Protein AF-A0A367IK55-F1 (afdb_monomer_lite)

Sequence (195 aa):
MCADGTVSYWDKDSKQRLHTLPKAGTTIPCTAFNRTGNIFAYAVSYDWTKSRAALYVEDDDAHTITSSVQVDLAEQLNEPTELYDTGPISHIVLPKKKQTSKKKLWACFIIVLFVILVVIAYFSWPRIPRLIIQNETAERIGDPVNWGPQHQPWLKAAWQFNVTLDNHMNYVPTRIQEIQVILKDRDTLQPFAWS

Radius of gyration: 45.65 Å; chains: 1; bounding box: 92×63×122 Å

Structure (mmCIF, N/CA/C/O backbone):
data_AF-A0A367IK55-F1
#
_entry.id   AF-A0A367IK55-F1
#
loop_
_atom_site.group_PDB
_atom_site.id
_atom_site.type_symbol
_atom_site.label_atom_id
_atom_site.label_alt_id
_atom_site.label_comp_id
_atom_site.label_asym_id
_atom_site.label_entity_id
_atom_site.label_seq_id
_atom_site.pdbx_PDB_ins_code
_atom_site.Cartn_x
_atom_site.Cartn_y
_atom_site.Cartn_z
_atom_site.occupancy
_atom_site.B_iso_or_equiv
_atom_site.auth_seq_id
_atom_site.auth_comp_id
_atom_site.auth_asym_id
_atom_site.auth_atom_id
_atom_site.pdbx_PDB_model_num
ATOM 1 N N . MET A 1 1 ? -37.114 -7.402 42.251 1.00 56.06 1 MET A N 1
ATOM 2 C CA . MET A 1 1 ? -36.342 -6.155 42.073 1.00 56.06 1 MET A CA 1
ATOM 3 C C . MET A 1 1 ? -36.422 -5.399 43.386 1.00 56.06 1 MET A C 1
ATOM 5 O O . MET A 1 1 ? -37.527 -5.071 43.798 1.00 56.06 1 MET A O 1
ATOM 9 N N . CYS A 1 2 ? -35.302 -5.221 44.083 1.00 64.88 2 CYS A N 1
ATOM 10 C CA . CYS A 1 2 ? -35.263 -4.527 45.374 1.00 64.88 2 CYS A CA 1
ATOM 11 C C . CYS A 1 2 ? -34.881 -3.066 45.111 1.00 64.88 2 CYS A C 1
ATOM 13 O O . CYS A 1 2 ? -33.733 -2.765 44.771 1.00 64.88 2 CYS A O 1
ATOM 15 N N . ALA A 1 3 ? -35.872 -2.172 45.167 1.00 65.06 3 ALA A N 1
ATOM 16 C CA . ALA A 1 3 ? -35.704 -0.745 44.866 1.00 65.06 3 ALA A CA 1
ATOM 17 C C . ALA A 1 3 ? -34.909 0.007 45.948 1.00 65.06 3 ALA A C 1
ATOM 19 O O . ALA A 1 3 ? -34.285 1.029 45.681 1.00 65.06 3 ALA A O 1
ATOM 20 N N . ASP A 1 4 ? -34.891 -0.530 47.164 1.00 74.38 4 ASP A N 1
ATOM 21 C CA . ASP A 1 4 ? -34.175 -0.014 48.327 1.00 74.38 4 ASP A CA 1
ATOM 22 C C . ASP A 1 4 ? -32.668 -0.330 48.310 1.00 74.38 4 ASP A C 1
ATOM 24 O O . ASP A 1 4 ? -31.921 0.192 49.141 1.00 74.38 4 ASP A O 1
ATOM 28 N N . GLY A 1 5 ? -32.201 -1.135 47.348 1.00 79.50 5 GLY A N 1
ATOM 29 C CA . GLY A 1 5 ? -30.782 -1.448 47.160 1.00 79.50 5 GLY A CA 1
ATOM 30 C C . GLY A 1 5 ? -30.207 -2.390 48.218 1.00 79.50 5 GLY A C 1
ATOM 31 O O . GLY A 1 5 ? -28.991 -2.398 48.435 1.00 79.50 5 GLY A O 1
ATOM 32 N N . THR A 1 6 ? -31.074 -3.162 48.875 1.00 82.69 6 THR A N 1
ATOM 33 C CA . THR A 1 6 ? -30.716 -4.114 49.929 1.00 82.69 6 THR A CA 1
ATOM 34 C C . THR A 1 6 ? -31.182 -5.514 49.536 1.00 82.69 6 THR A C 1
ATOM 36 O O . THR A 1 6 ? -32.246 -5.683 48.945 1.00 82.69 6 THR A O 1
ATOM 39 N N . VAL A 1 7 ? -30.391 -6.537 49.864 1.00 84.38 7 VAL A N 1
ATOM 40 C CA . VAL A 1 7 ? -30.783 -7.944 49.699 1.00 84.38 7 VAL A CA 1
ATOM 41 C C . VAL A 1 7 ? -30.785 -8.608 51.068 1.00 84.38 7 VAL A C 1
ATOM 43 O O . VAL A 1 7 ? -29.761 -8.625 51.752 1.00 84.38 7 VAL A O 1
ATOM 46 N N . SER A 1 8 ? -31.927 -9.180 51.446 1.00 87.19 8 SER A N 1
ATOM 47 C CA . SER A 1 8 ? -32.082 -9.958 52.675 1.00 87.19 8 SER A CA 1
ATOM 48 C C . SER A 1 8 ? -32.386 -11.418 52.354 1.00 87.19 8 SER A C 1
ATOM 50 O O . SER A 1 8 ? -33.238 -11.720 51.520 1.00 87.19 8 SER A O 1
ATOM 52 N N . TYR A 1 9 ? -31.697 -12.312 53.052 1.00 86.69 9 TYR A N 1
ATOM 53 C CA . TYR A 1 9 ? -31.956 -13.742 53.072 1.00 86.69 9 TYR A CA 1
ATOM 54 C C . TYR A 1 9 ? -33.047 -14.050 54.094 1.00 86.69 9 TYR A C 1
ATOM 56 O O . TYR A 1 9 ? -33.002 -13.575 55.233 1.00 86.69 9 TYR A O 1
ATOM 64 N N . TRP A 1 10 ? -33.998 -14.876 53.680 1.00 86.69 10 TRP A N 1
ATOM 65 C CA . TRP A 1 10 ? -35.131 -15.302 54.488 1.00 86.69 10 TRP A CA 1
ATOM 66 C C . TRP A 1 10 ? -35.132 -16.816 54.597 1.00 86.69 10 TRP A C 1
ATOM 68 O O . TRP A 1 10 ? -34.969 -17.506 53.591 1.00 86.69 10 TRP A O 1
ATOM 78 N N . ASP A 1 11 ? -35.341 -17.313 55.809 1.00 84.81 11 ASP A N 1
ATOM 79 C CA . ASP A 1 11 ? -35.711 -18.701 56.028 1.00 84.81 11 ASP A CA 1
ATOM 80 C C . ASP A 1 11 ? -37.239 -18.806 56.017 1.00 84.81 11 ASP A C 1
ATOM 82 O O . ASP A 1 11 ? -37.943 -18.115 56.760 1.00 84.81 11 ASP A O 1
ATOM 86 N N . LYS A 1 12 ? -37.757 -19.649 55.124 1.00 86.75 12 LYS A N 1
ATOM 87 C CA . LYS A 1 12 ? -39.194 -19.837 54.929 1.00 86.75 12 LYS A CA 1
ATOM 88 C C . LYS A 1 12 ? -39.827 -20.585 56.102 1.00 86.75 12 LYS A C 1
ATOM 90 O O . LYS A 1 12 ? -40.957 -20.261 56.468 1.00 86.75 12 LYS A O 1
ATOM 95 N N . ASP A 1 13 ? -39.120 -21.556 56.676 1.00 85.56 13 ASP A N 1
ATOM 96 C CA . ASP A 1 13 ? -39.688 -22.479 57.661 1.00 85.56 13 ASP A CA 1
ATOM 97 C C . ASP A 1 13 ? -39.735 -21.836 59.049 1.00 85.56 13 ASP A C 1
ATOM 99 O O . ASP A 1 13 ? -40.739 -21.939 59.754 1.00 85.56 13 ASP A O 1
ATOM 103 N N . SER A 1 14 ? -38.699 -21.071 59.404 1.00 86.62 14 SER A N 1
ATOM 104 C CA . SER A 1 14 ? -38.665 -20.292 60.647 1.00 86.62 14 SER A CA 1
ATOM 105 C C . SER A 1 14 ? -39.298 -18.899 60.525 1.00 86.62 14 SER A C 1
ATOM 107 O O . SER A 1 14 ? -39.518 -18.239 61.540 1.00 86.62 14 SER A O 1
ATOM 109 N N . LYS A 1 15 ? -39.616 -18.440 59.303 1.00 86.50 15 LYS A N 1
ATOM 110 C CA . LYS A 1 15 ? -40.104 -17.078 58.995 1.00 86.50 15 LYS A CA 1
ATOM 111 C C . LYS A 1 15 ? -39.189 -15.972 59.540 1.00 86.50 15 LYS A C 1
ATOM 113 O O . LYS A 1 15 ? -39.648 -14.864 59.822 1.00 86.50 15 LYS A O 1
ATOM 118 N N . GLN A 1 16 ? -37.898 -16.260 59.691 1.00 84.94 16 GLN A N 1
ATOM 119 C CA . GLN A 1 16 ? -36.912 -15.320 60.210 1.00 84.94 16 GLN A CA 1
ATOM 120 C C . GLN A 1 16 ? -35.982 -14.813 59.107 1.00 84.94 16 GLN A C 1
ATOM 122 O O . GLN A 1 16 ? -35.672 -15.495 58.127 1.00 84.94 16 GLN A O 1
ATOM 127 N N . ARG A 1 17 ? -35.524 -13.571 59.279 1.00 82.69 17 ARG A N 1
ATOM 128 C CA . ARG A 1 17 ? -34.504 -12.964 58.425 1.00 82.69 17 ARG A CA 1
ATOM 129 C C . ARG A 1 17 ? -33.132 -13.431 58.900 1.00 82.69 17 ARG A C 1
ATOM 131 O O . ARG A 1 17 ? -32.717 -13.065 59.994 1.00 82.69 17 ARG A O 1
ATOM 138 N N . LEU A 1 18 ? -32.429 -14.194 58.067 1.00 85.56 18 LEU A N 1
ATOM 139 C CA . LEU A 1 18 ? -31.129 -14.772 58.414 1.00 85.56 18 LEU A CA 1
ATOM 140 C C . LEU A 1 18 ? -30.000 -13.745 58.302 1.00 85.56 18 LEU A C 1
ATOM 142 O O . LEU A 1 18 ? -29.226 -13.539 59.231 1.00 85.56 18 LEU A O 1
ATOM 146 N N . HIS A 1 19 ? -29.890 -13.105 57.137 1.00 82.81 19 HIS A N 1
ATOM 147 C CA . HIS A 1 19 ? -28.751 -12.253 56.817 1.00 82.81 19 HIS A CA 1
ATOM 148 C C . HIS A 1 19 ? -29.152 -11.131 55.865 1.00 82.81 19 HIS A C 1
ATOM 150 O O . HIS A 1 19 ? -30.013 -11.315 55.010 1.00 82.81 19 HIS A O 1
ATOM 156 N N . THR A 1 20 ? -28.542 -9.956 55.999 1.00 83.25 20 THR A N 1
ATOM 157 C CA . THR A 1 20 ? -28.780 -8.821 55.099 1.00 83.25 20 THR A CA 1
ATOM 158 C C . THR A 1 20 ? -27.448 -8.306 54.588 1.00 83.25 20 THR A C 1
ATOM 160 O O . THR A 1 20 ? -26.559 -8.003 55.380 1.00 83.25 20 THR A O 1
ATOM 163 N N . LEU A 1 21 ? -27.315 -8.231 53.265 1.00 81.56 21 LEU A N 1
ATOM 164 C CA . LEU A 1 21 ? -26.118 -7.712 52.615 1.00 81.56 21 LEU A CA 1
ATOM 165 C C . LEU A 1 21 ? -26.018 -6.189 52.802 1.00 81.56 21 LEU A C 1
ATOM 167 O O . LEU A 1 21 ? -27.051 -5.519 52.915 1.00 81.56 21 LEU A O 1
ATOM 171 N N . PRO A 1 22 ? -24.796 -5.624 52.813 1.00 80.69 22 PRO A N 1
ATOM 172 C CA . PRO A 1 22 ? -24.609 -4.183 52.908 1.00 80.69 22 PRO A CA 1
ATOM 173 C C . PRO A 1 22 ? -25.327 -3.466 51.761 1.00 80.69 22 PRO A C 1
ATOM 175 O O . PRO A 1 22 ? -25.322 -3.919 50.614 1.00 80.69 22 PRO A O 1
ATOM 178 N N . LYS A 1 23 ? -25.948 -2.329 52.082 1.00 77.38 23 LYS A N 1
ATOM 179 C CA . LYS A 1 23 ? -26.737 -1.543 51.132 1.00 77.38 23 LYS A CA 1
ATOM 180 C C . LYS A 1 23 ? -25.850 -1.055 49.984 1.00 77.38 23 LYS A C 1
ATOM 182 O O . LYS A 1 23 ? -24.891 -0.321 50.207 1.00 77.38 23 LYS A O 1
ATOM 187 N N . ALA A 1 24 ? -26.212 -1.398 48.749 1.00 71.06 24 ALA A N 1
ATOM 188 C CA . ALA A 1 24 ? -25.461 -1.022 47.547 1.00 71.06 24 ALA A CA 1
ATOM 189 C C . ALA A 1 24 ? -25.672 0.452 47.124 1.00 71.06 24 ALA A C 1
ATOM 191 O O . ALA A 1 24 ? -25.091 0.917 46.145 1.00 71.06 24 ALA A O 1
ATOM 192 N N . GLY A 1 25 ? -26.529 1.197 47.834 1.00 71.69 25 GLY A N 1
ATOM 193 C CA . GLY A 1 25 ? -26.802 2.625 47.612 1.00 71.69 25 GLY A CA 1
ATOM 194 C C . GLY A 1 25 ? -27.663 2.948 46.382 1.00 71.69 25 GLY A C 1
ATOM 195 O O . GLY A 1 25 ? -28.117 4.080 46.235 1.00 71.69 25 GLY A O 1
ATOM 196 N N . THR A 1 26 ? -27.927 1.971 45.514 1.00 74.56 26 THR A N 1
ATOM 197 C CA . THR A 1 26 ? -28.723 2.110 44.283 1.00 74.56 26 THR A CA 1
ATOM 198 C C . THR A 1 26 ? -29.545 0.842 44.024 1.00 74.56 26 THR A C 1
ATOM 200 O O . THR A 1 26 ? -29.361 -0.170 44.701 1.00 74.56 26 THR A O 1
ATOM 203 N N . THR A 1 27 ? -30.490 0.907 43.086 1.00 81.69 27 THR A N 1
ATOM 204 C CA . THR A 1 27 ? -31.448 -0.172 42.809 1.00 81.69 27 THR A CA 1
ATOM 205 C C . THR A 1 27 ? -30.761 -1.432 42.282 1.00 81.69 27 THR A C 1
ATOM 207 O O . THR A 1 27 ? -29.873 -1.363 41.429 1.00 81.69 27 THR A O 1
ATOM 210 N N . ILE A 1 28 ? -31.223 -2.596 42.748 1.00 85.00 28 ILE A N 1
ATOM 211 C CA . ILE A 1 28 ? -30.753 -3.911 42.297 1.00 85.00 28 ILE A CA 1
ATOM 212 C C . ILE A 1 28 ? -31.792 -4.483 41.314 1.00 85.00 28 ILE A C 1
ATOM 214 O O . ILE A 1 28 ? -32.856 -4.950 41.747 1.00 85.00 28 ILE A O 1
ATOM 218 N N . PRO A 1 29 ? -31.535 -4.438 39.989 1.00 83.75 29 PRO A N 1
ATOM 219 C CA . PRO A 1 29 ? -32.507 -4.847 38.976 1.00 83.75 29 PRO A CA 1
ATOM 220 C C . PRO A 1 29 ? -32.587 -6.368 38.827 1.00 83.75 29 PRO A C 1
ATOM 222 O O . PRO A 1 29 ? -33.641 -6.897 38.488 1.00 83.75 29 PRO A O 1
ATOM 225 N N . CYS A 1 30 ? -31.494 -7.087 39.081 1.00 83.38 30 CYS A N 1
ATOM 226 C CA . CYS A 1 30 ? -31.453 -8.538 38.965 1.00 83.38 30 CYS A CA 1
ATOM 227 C C . CYS A 1 30 ? -30.460 -9.157 39.949 1.00 83.38 30 CYS A C 1
ATOM 229 O O . CYS A 1 30 ? -29.470 -8.541 40.353 1.00 83.38 30 CYS A O 1
ATOM 231 N N . THR A 1 31 ? -30.765 -10.392 40.329 1.00 87.12 31 THR A N 1
ATOM 232 C CA . THR A 1 31 ? -29.980 -11.233 41.229 1.00 87.12 31 THR A CA 1
ATOM 233 C C . THR A 1 31 ? -29.998 -12.663 40.694 1.00 87.12 31 THR A C 1
ATOM 235 O O . THR A 1 31 ? -30.975 -13.079 40.069 1.00 87.12 31 THR A O 1
ATOM 238 N N . ALA A 1 32 ? -28.918 -13.413 40.897 1.00 89.38 32 ALA A N 1
ATOM 239 C CA . ALA A 1 32 ? -28.801 -14.798 40.456 1.00 89.38 32 ALA A CA 1
ATOM 240 C C . ALA A 1 32 ? -27.863 -15.592 41.373 1.00 89.38 32 ALA A C 1
ATOM 242 O O . ALA A 1 32 ? -26.904 -15.050 41.920 1.00 89.38 32 ALA A O 1
ATOM 243 N N . PHE A 1 33 ? -28.117 -16.892 41.501 1.00 89.19 33 PHE A N 1
ATOM 244 C CA . PHE A 1 33 ? -27.212 -17.833 42.161 1.00 89.19 33 PHE A CA 1
ATOM 245 C C . PHE A 1 33 ? -26.519 -18.721 41.128 1.00 89.19 33 PHE A C 1
ATOM 247 O O . PHE A 1 33 ? -27.081 -19.030 40.077 1.00 89.19 33 PHE A O 1
ATOM 254 N N . ASN A 1 34 ? -25.306 -19.171 41.444 1.00 91.06 34 ASN A N 1
ATOM 255 C CA . ASN A 1 34 ? -24.679 -20.272 40.711 1.00 91.06 34 ASN A CA 1
ATOM 256 C C . ASN A 1 34 ? -25.485 -21.573 40.924 1.00 91.06 34 ASN A C 1
ATOM 258 O O . ASN A 1 34 ? -26.126 -21.749 41.957 1.00 91.06 34 ASN A O 1
ATOM 262 N N . ARG A 1 35 ? -25.402 -22.518 39.979 1.00 85.50 35 ARG A N 1
ATOM 263 C CA . ARG A 1 35 ? -26.026 -23.850 40.021 1.00 85.50 35 ARG A CA 1
ATOM 264 C C . ARG A 1 35 ? -25.753 -24.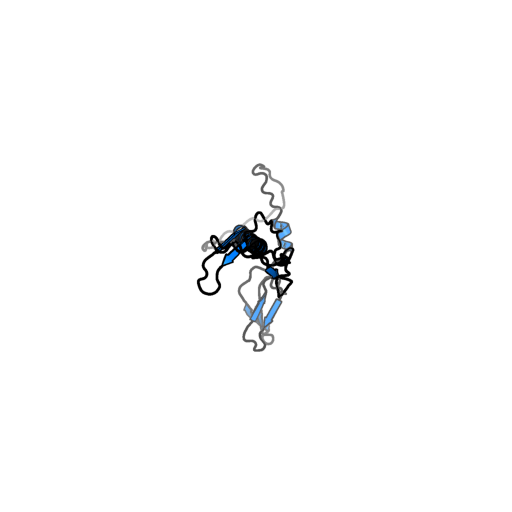615 41.320 1.00 85.50 35 ARG A C 1
ATOM 266 O O . ARG A 1 35 ? -26.608 -25.372 41.759 1.00 85.50 35 ARG A O 1
ATOM 273 N N . THR A 1 36 ? -24.577 -24.439 41.918 1.00 86.25 36 THR A N 1
ATOM 274 C CA . THR A 1 36 ? -24.202 -25.084 43.188 1.00 86.25 36 THR A CA 1
ATOM 275 C C . THR A 1 36 ? -24.666 -24.325 44.434 1.00 86.25 36 THR A C 1
ATOM 277 O O . THR A 1 36 ? -24.494 -24.832 45.532 1.00 86.25 36 THR A O 1
ATOM 280 N N . GLY A 1 37 ? -25.221 -23.114 44.299 1.00 84.88 37 GLY A N 1
ATOM 281 C CA . GLY A 1 37 ? -25.702 -22.294 45.420 1.00 84.88 37 GLY A CA 1
ATOM 282 C C . GLY A 1 37 ? -24.616 -21.565 46.222 1.00 84.88 37 GLY A C 1
ATOM 283 O O . GLY A 1 37 ? -24.938 -20.721 47.049 1.00 84.88 37 GLY A O 1
ATOM 284 N N . ASN A 1 38 ? -23.333 -21.814 45.944 1.00 85.94 38 ASN A N 1
ATOM 285 C CA . ASN A 1 38 ? -22.221 -21.263 46.733 1.00 85.94 38 ASN A CA 1
ATOM 286 C C . ASN A 1 38 ? -21.899 -19.789 46.437 1.00 85.94 38 ASN A C 1
ATOM 288 O O . ASN A 1 38 ? -21.115 -19.174 47.154 1.00 85.94 38 ASN A O 1
ATOM 292 N N . ILE A 1 39 ? -22.439 -19.230 45.351 1.00 88.06 39 ILE A N 1
ATOM 293 C CA . ILE A 1 39 ? -22.138 -17.866 44.902 1.00 88.06 39 ILE A CA 1
ATOM 294 C C . ILE A 1 39 ? -23.447 -17.149 44.605 1.00 88.06 39 ILE A C 1
ATOM 296 O O . ILE A 1 39 ? -24.266 -17.650 43.829 1.00 88.06 39 ILE A O 1
ATOM 300 N N . PHE A 1 40 ? -23.590 -15.957 45.180 1.00 86.25 40 PHE A N 1
ATOM 301 C CA . PHE A 1 40 ? -24.672 -15.022 44.908 1.00 86.25 40 PHE A CA 1
ATOM 302 C C . PHE A 1 40 ? -24.145 -13.822 44.119 1.00 86.25 40 PHE A C 1
ATOM 304 O O . PHE A 1 40 ? -23.228 -13.133 44.566 1.00 86.25 40 PHE A O 1
ATOM 311 N N . ALA A 1 41 ? -24.730 -13.568 42.953 1.00 87.38 41 ALA A N 1
ATOM 312 C CA . ALA A 1 41 ? -24.427 -12.424 42.107 1.00 87.38 41 ALA A CA 1
ATOM 313 C C . ALA A 1 41 ? -25.620 -11.463 42.076 1.00 87.38 41 ALA A C 1
ATOM 315 O O . ALA A 1 41 ? -26.775 -11.878 41.966 1.00 87.38 41 ALA A O 1
ATOM 316 N N . TYR A 1 42 ? -25.342 -10.165 42.130 1.00 86.75 42 TYR A N 1
ATOM 317 C CA . TYR A 1 42 ? -26.342 -9.113 41.991 1.00 86.75 42 TYR A CA 1
ATOM 318 C C . TYR A 1 42 ? -25.813 -8.025 41.059 1.00 86.75 42 TYR A C 1
ATOM 320 O O . TYR A 1 42 ? -24.628 -7.690 41.087 1.00 86.75 42 TYR A O 1
ATOM 328 N N . ALA A 1 43 ? -26.686 -7.482 40.214 1.00 81.81 43 ALA A N 1
ATOM 329 C CA . ALA A 1 43 ? -26.363 -6.307 39.418 1.00 81.81 43 ALA A CA 1
ATOM 330 C C . ALA A 1 43 ? -26.762 -5.044 40.180 1.00 81.81 43 ALA A C 1
ATOM 332 O O . ALA A 1 43 ? -27.684 -5.054 40.992 1.00 81.81 43 ALA A O 1
ATOM 333 N N . VAL A 1 44 ? -26.090 -3.939 39.887 1.00 83.81 44 VAL A N 1
ATOM 334 C CA . VAL A 1 44 ? -26.405 -2.626 40.444 1.00 83.81 44 VAL A CA 1
ATOM 335 C C . VAL A 1 44 ? -26.636 -1.694 39.264 1.00 83.81 44 VAL A C 1
ATOM 337 O O . VAL A 1 44 ? -25.732 -1.510 38.448 1.00 83.81 44 VAL A O 1
ATOM 340 N N . SER A 1 45 ? -27.850 -1.156 39.125 1.00 75.94 45 SER A N 1
ATOM 341 C CA . SER A 1 45 ? -28.195 -0.271 38.007 1.00 75.94 45 SER A CA 1
ATOM 342 C C . SER A 1 45 ? -28.557 1.124 38.475 1.00 75.94 45 SER A C 1
ATOM 344 O O . SER A 1 45 ? -29.237 1.317 39.483 1.00 75.94 45 SER A O 1
ATOM 346 N N . TYR A 1 46 ? -28.142 2.095 37.673 1.00 72.25 46 TYR A N 1
ATOM 347 C CA . TYR A 1 46 ? -28.489 3.491 37.855 1.00 72.25 46 TYR A CA 1
ATOM 348 C C . TYR A 1 46 ? -29.954 3.754 37.477 1.00 72.25 46 TYR A C 1
ATOM 350 O O . TYR A 1 46 ? -30.415 3.322 36.420 1.00 72.25 46 TYR A O 1
ATOM 358 N N . ASP A 1 47 ? -30.666 4.483 38.337 1.00 68.31 47 ASP A N 1
ATOM 359 C CA . ASP A 1 47 ? -32.025 4.959 38.086 1.00 68.31 47 ASP A CA 1
ATOM 360 C C . ASP A 1 47 ? -31.968 6.348 37.432 1.00 68.31 47 ASP A C 1
ATOM 362 O O . ASP A 1 47 ? -31.613 7.347 38.059 1.00 68.31 47 ASP A O 1
ATOM 366 N N . TRP A 1 48 ? -32.296 6.391 36.144 1.00 62.75 48 TRP A N 1
ATOM 367 C CA . TRP A 1 48 ? -32.281 7.581 35.291 1.00 62.75 48 TRP A CA 1
ATOM 368 C C . TRP A 1 48 ? -33.422 8.561 35.602 1.00 62.75 48 TRP A C 1
ATOM 370 O O . TRP A 1 48 ? -33.408 9.691 35.117 1.00 62.75 48 TRP A O 1
ATOM 380 N N . THR A 1 49 ? -34.385 8.191 36.452 1.00 61.22 49 THR A N 1
ATOM 381 C CA . THR A 1 49 ? -35.412 9.136 36.920 1.00 61.22 49 THR A CA 1
ATOM 382 C C . THR A 1 49 ? -34.844 10.164 37.904 1.00 61.22 49 THR A C 1
ATOM 384 O O . THR A 1 49 ? -35.319 11.298 37.962 1.00 61.22 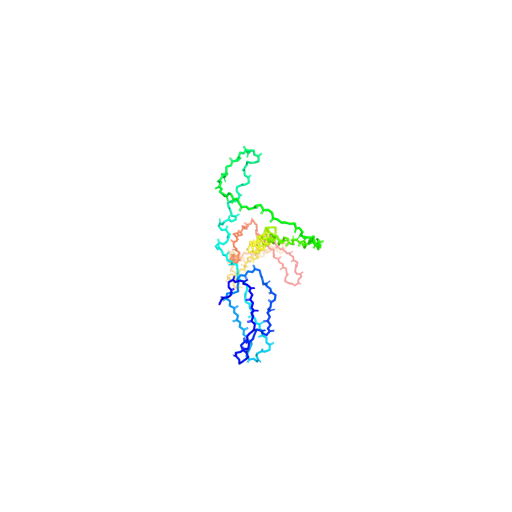49 THR A O 1
ATOM 387 N N . LYS A 1 50 ? -33.753 9.830 38.608 1.00 56.75 50 LYS A N 1
ATOM 388 C CA . LYS A 1 50 ? -33.107 10.718 39.591 1.00 56.75 50 LYS A CA 1
ATOM 389 C C . LYS A 1 50 ? -32.255 11.820 38.953 1.00 56.75 50 LYS A C 1
ATOM 391 O O . LYS A 1 50 ? -32.022 12.845 39.589 1.00 56.75 50 LYS A O 1
ATOM 396 N N . SER A 1 51 ? -31.820 11.663 37.698 1.00 53.16 51 SER A N 1
ATOM 397 C CA . SER A 1 51 ? -31.006 12.678 37.009 1.00 53.16 51 SER A CA 1
ATOM 398 C C . SER A 1 51 ? -31.800 13.900 36.549 1.00 53.16 51 SER A C 1
ATOM 400 O O . SER A 1 51 ? -31.199 14.947 36.347 1.00 53.16 51 SER A O 1
ATOM 402 N N . ARG A 1 52 ? -33.132 13.817 36.410 1.00 52.09 52 ARG A N 1
ATOM 403 C CA . ARG A 1 52 ? -33.940 14.982 36.001 1.00 52.09 52 ARG A CA 1
ATOM 404 C C . ARG A 1 52 ? -34.118 16.005 37.128 1.00 52.09 52 ARG A C 1
ATOM 406 O O . ARG A 1 52 ? -34.181 17.191 36.841 1.00 52.09 52 ARG A O 1
ATOM 413 N N . ALA A 1 53 ? -34.147 15.566 38.387 1.00 53.34 53 ALA A N 1
ATOM 414 C CA . ALA A 1 53 ? -34.257 16.472 39.533 1.00 53.34 53 ALA A CA 1
ATOM 415 C C . ALA A 1 53 ? -32.928 17.177 39.869 1.00 53.34 53 ALA A C 1
ATOM 417 O O . ALA A 1 53 ? -32.938 18.298 40.353 1.00 53.34 53 ALA A O 1
ATOM 418 N N . ALA A 1 54 ? -31.784 16.543 39.588 1.00 53.06 54 ALA A N 1
ATOM 419 C CA . ALA A 1 54 ? -30.462 17.090 39.914 1.00 53.06 54 ALA A CA 1
ATOM 420 C C . ALA A 1 54 ? -29.845 17.974 38.812 1.00 53.06 54 ALA A C 1
ATOM 422 O O . ALA A 1 54 ? -28.798 18.572 39.037 1.00 53.06 54 ALA A O 1
ATOM 423 N N . LEU A 1 55 ? -30.447 18.029 37.617 1.00 47.72 55 LEU A N 1
ATOM 424 C CA . LEU A 1 55 ? -29.950 18.827 36.486 1.00 47.72 55 LEU A CA 1
ATOM 425 C C . LEU A 1 55 ? -30.546 20.244 36.411 1.00 47.72 55 LEU A C 1
ATOM 427 O O . LEU A 1 55 ? -30.147 21.001 35.535 1.00 47.72 55 LEU A O 1
ATOM 431 N N . TYR A 1 56 ? -31.433 20.609 37.340 1.00 42.53 56 TYR A N 1
ATOM 432 C CA . TYR A 1 56 ? -31.875 21.989 37.561 1.00 42.53 56 TYR A CA 1
ATOM 433 C C . TYR A 1 56 ? -31.473 22.430 38.970 1.00 42.53 56 TYR A C 1
ATOM 435 O O . TYR A 1 56 ? -32.306 22.664 39.838 1.00 42.53 56 TYR A O 1
ATOM 443 N N . VAL A 1 57 ? -30.169 22.474 39.215 1.00 51.00 57 VAL A N 1
ATOM 444 C CA . VAL A 1 57 ? -29.621 23.503 40.096 1.00 51.00 57 VAL A CA 1
ATOM 445 C C . VAL A 1 57 ? -28.902 24.425 39.129 1.00 51.00 57 VAL A C 1
ATOM 447 O O . VAL A 1 57 ? -27.809 24.108 38.665 1.00 51.00 57 VAL A O 1
ATOM 450 N N . GLU A 1 58 ? -29.615 25.458 38.686 1.00 44.38 58 GLU A N 1
ATOM 451 C CA . GLU A 1 58 ? -29.006 26.574 37.972 1.00 44.38 58 GLU A CA 1
ATOM 452 C C . GLU A 1 58 ? -27.993 27.211 38.930 1.00 44.38 58 GLU A C 1
ATOM 454 O O . GLU A 1 58 ? -28.346 27.629 40.031 1.00 44.38 58 GLU A O 1
ATOM 459 N N . ASP A 1 59 ? -26.722 27.216 38.528 1.00 48.59 59 ASP A N 1
ATOM 460 C CA . ASP A 1 59 ? -25.631 27.935 39.193 1.00 48.59 59 ASP A CA 1
ATOM 461 C C . ASP A 1 59 ? -25.685 29.436 38.833 1.00 48.59 59 ASP A C 1
ATOM 463 O O . ASP A 1 59 ? -24.654 30.036 38.535 1.00 48.59 59 ASP A O 1
ATOM 467 N N . ASP A 1 60 ? -26.871 30.048 38.835 1.00 46.28 60 ASP A N 1
ATOM 468 C CA . ASP A 1 60 ? -27.033 31.482 38.609 1.00 46.28 60 ASP A CA 1
ATOM 469 C C . ASP A 1 60 ? -27.789 32.107 39.793 1.00 46.28 60 ASP A C 1
ATOM 471 O O . ASP A 1 60 ? -28.804 31.599 40.263 1.00 46.28 60 ASP A O 1
ATOM 475 N N . ASP A 1 61 ? -27.233 33.217 40.281 1.00 41.56 61 ASP A N 1
ATOM 476 C CA . ASP A 1 61 ? -27.760 34.134 41.297 1.00 41.56 61 ASP A CA 1
ATOM 477 C C . ASP A 1 61 ? -27.441 33.827 42.768 1.00 41.56 61 ASP A C 1
ATOM 479 O O . ASP A 1 61 ? -28.296 33.670 43.643 1.00 41.56 61 ASP A O 1
ATOM 483 N N . ALA A 1 62 ? -26.158 33.981 43.096 1.00 45.44 62 ALA A N 1
ATOM 484 C CA . ALA A 1 62 ? -25.727 34.409 44.422 1.00 45.44 62 ALA A CA 1
ATOM 485 C C . ALA A 1 62 ? -26.151 35.861 44.734 1.00 45.44 62 ALA A C 1
ATOM 487 O O . ALA A 1 62 ? -25.309 36.630 45.156 1.00 45.44 62 ALA A O 1
ATOM 488 N N . HIS A 1 63 ? -27.419 36.250 44.558 1.00 48.62 63 HIS A N 1
ATOM 489 C CA . HIS A 1 63 ? -28.005 37.485 45.099 1.00 48.62 63 HIS A CA 1
ATOM 490 C C . HIS A 1 63 ? -29.537 37.405 45.055 1.00 48.62 63 HIS A C 1
ATOM 492 O O . HIS A 1 63 ? -30.133 37.848 44.085 1.00 48.62 63 HIS A O 1
ATOM 498 N N . THR A 1 64 ? -30.185 36.899 46.108 1.00 32.47 64 THR A N 1
ATOM 499 C CA . THR A 1 64 ? -31.512 37.354 46.580 1.00 32.47 64 THR A CA 1
ATOM 500 C C . THR A 1 64 ? -31.752 36.761 47.968 1.00 32.47 64 THR A C 1
ATOM 502 O O . THR A 1 64 ? -32.130 35.606 48.140 1.00 32.47 64 THR A O 1
ATOM 505 N N . ILE A 1 65 ? -31.527 37.586 48.991 1.00 43.66 65 ILE A N 1
ATOM 506 C CA . ILE A 1 65 ? -32.308 37.508 50.227 1.00 43.66 65 ILE A CA 1
ATOM 507 C C . ILE A 1 65 ? -33.763 37.664 49.790 1.00 43.66 65 ILE A C 1
ATOM 509 O O . ILE A 1 65 ? -34.037 38.667 49.142 1.00 43.66 65 ILE A O 1
ATOM 513 N N . THR A 1 66 ? -34.659 36.724 50.106 1.00 34.31 66 THR A N 1
ATOM 514 C CA . THR A 1 66 ? -36.058 36.975 50.523 1.00 34.31 66 THR A CA 1
ATOM 515 C C . THR A 1 66 ? -36.781 35.643 50.759 1.00 34.31 66 THR A C 1
ATOM 517 O O . THR A 1 66 ? -37.088 34.879 49.852 1.00 34.31 66 THR A O 1
ATOM 520 N N . SER A 1 67 ? -37.027 35.399 52.043 1.00 44.78 67 SER A N 1
ATOM 521 C CA . SER A 1 67 ? -38.194 34.740 52.635 1.00 44.78 67 SER A CA 1
ATOM 522 C C . SER A 1 67 ? -39.419 34.487 51.743 1.00 44.78 67 SER A C 1
ATOM 524 O O . SER A 1 67 ? -39.936 35.415 51.135 1.00 44.78 67 SER A O 1
ATOM 526 N N . SER A 1 68 ? -39.993 33.286 51.837 1.00 32.88 68 SER A N 1
ATOM 527 C CA . SER A 1 68 ? -41.444 32.981 51.819 1.00 32.88 68 SER A CA 1
ATOM 528 C C . SER A 1 68 ? -41.553 31.447 51.974 1.00 32.88 68 SER A C 1
ATOM 530 O O . SER A 1 68 ? -40.738 30.740 51.396 1.00 32.88 68 SER A O 1
ATOM 532 N N . VAL A 1 69 ? -42.376 30.794 52.800 1.00 34.94 69 VAL A N 1
ATOM 533 C CA . VAL A 1 69 ? -43.774 30.942 53.250 1.00 34.94 69 VAL A CA 1
ATOM 534 C C . VAL A 1 69 ? -43.869 30.052 54.526 1.00 34.94 69 VAL A C 1
ATOM 536 O O . VAL A 1 69 ? -43.400 28.919 54.482 1.00 34.94 69 VAL A O 1
ATOM 539 N N . GLN A 1 70 ? -44.103 30.566 55.750 1.00 31.25 70 GLN A N 1
ATOM 540 C CA . GLN A 1 70 ? -45.390 30.649 56.499 1.00 31.25 70 GLN A CA 1
ATOM 541 C C . GLN A 1 70 ? -46.316 29.420 56.313 1.00 31.25 70 GLN A C 1
ATOM 543 O O . GLN A 1 70 ? -46.468 28.964 55.199 1.00 31.25 70 GLN A O 1
ATOM 548 N N . VAL A 1 71 ? -47.050 28.824 57.251 1.00 35.25 71 VAL A N 1
ATOM 549 C CA . VAL A 1 71 ? -47.382 28.930 58.682 1.00 35.25 71 VAL A CA 1
ATOM 550 C C . VAL A 1 71 ? -48.155 27.630 58.973 1.00 35.25 71 VAL A C 1
ATOM 552 O O . VAL A 1 71 ? -48.815 27.133 58.067 1.00 35.25 71 VAL A O 1
ATOM 555 N N . ASP A 1 72 ? -48.058 27.098 60.191 1.00 28.48 72 ASP A N 1
ATOM 556 C CA . ASP A 1 72 ? -49.114 26.381 60.941 1.00 28.48 72 ASP A CA 1
ATOM 557 C C . ASP A 1 72 ? -48.424 25.471 61.963 1.00 28.48 72 ASP A C 1
ATOM 559 O O . ASP A 1 72 ? -47.411 24.849 61.670 1.00 28.48 72 ASP A O 1
ATOM 563 N N . LEU A 1 73 ? -48.877 25.292 63.189 1.00 30.48 73 LEU A N 1
ATOM 564 C CA . LEU A 1 73 ? -49.916 25.900 64.000 1.00 30.48 73 LEU A CA 1
ATOM 565 C C . LEU A 1 73 ? -49.607 25.326 65.388 1.00 30.48 73 LEU A C 1
ATOM 567 O O . LEU A 1 73 ? -49.325 24.139 65.490 1.00 30.48 73 LEU A O 1
ATOM 571 N N . ALA A 1 74 ? -49.584 26.208 66.382 1.00 31.19 74 ALA A N 1
ATOM 572 C CA . ALA A 1 74 ? -49.787 26.001 67.813 1.00 31.19 74 ALA A CA 1
ATOM 573 C C . ALA A 1 74 ? -49.402 24.662 68.499 1.00 31.19 74 ALA A C 1
ATOM 575 O O . ALA A 1 74 ? -49.736 23.567 68.072 1.00 31.19 74 ALA A O 1
ATOM 576 N N . GLU A 1 75 ? -48.911 24.833 69.731 1.00 34.06 75 GLU A N 1
ATOM 577 C CA . GLU A 1 75 ? -49.263 23.963 70.862 1.00 34.06 75 GLU A CA 1
ATOM 578 C C . GLU A 1 75 ? -48.411 22.702 71.052 1.00 34.06 75 GLU A C 1
ATOM 580 O O . GLU A 1 75 ? -48.717 21.623 70.571 1.00 34.06 75 GLU A O 1
ATOM 585 N N . GLN A 1 76 ? -47.374 22.826 71.883 1.00 28.31 76 GLN A N 1
ATOM 586 C CA . GLN A 1 76 ? -47.420 22.215 73.215 1.00 28.31 76 GLN A CA 1
ATOM 587 C C . GLN A 1 76 ? -46.232 22.670 74.069 1.00 28.31 76 GLN A C 1
ATOM 589 O O . GLN A 1 76 ? -45.064 22.547 73.710 1.00 28.31 76 GLN A O 1
ATOM 594 N N . LEU A 1 77 ? -46.583 23.240 75.217 1.00 35.06 77 LEU A N 1
ATOM 595 C CA . LEU A 1 77 ? -45.712 23.486 76.354 1.00 35.06 77 LEU A CA 1
ATOM 596 C C . LEU A 1 77 ? -45.206 22.152 76.936 1.00 35.06 77 LEU A C 1
ATOM 598 O O . LEU A 1 77 ? -45.975 21.200 77.023 1.00 35.06 77 LEU A O 1
ATOM 602 N N . ASN A 1 78 ? -43.994 22.204 77.503 1.00 34.25 78 ASN A N 1
ATOM 603 C CA . ASN A 1 78 ? -43.571 21.452 78.694 1.00 34.25 78 ASN A CA 1
ATOM 604 C C . ASN A 1 78 ? -43.110 19.985 78.506 1.00 34.25 78 ASN A C 1
ATOM 606 O O . ASN A 1 78 ? -43.934 19.084 78.474 1.00 34.25 78 ASN A O 1
ATOM 610 N N . GLU A 1 79 ? -41.792 19.738 78.492 1.00 31.53 79 GLU A N 1
ATOM 611 C CA . GLU A 1 79 ? -41.090 18.922 79.513 1.00 31.53 79 GLU A CA 1
ATOM 612 C C . GLU A 1 79 ? -39.566 18.820 79.250 1.00 31.53 79 GLU A C 1
ATOM 614 O O . GLU A 1 79 ? -39.121 19.032 78.118 1.00 31.53 79 GLU A O 1
ATOM 619 N N . PRO A 1 80 ? -38.744 18.564 80.292 1.00 38.38 80 PRO A N 1
ATOM 620 C CA . PRO A 1 80 ? -37.288 18.632 80.229 1.00 38.38 80 PRO A CA 1
ATOM 621 C C . PRO A 1 80 ? -36.621 17.267 79.981 1.00 38.38 80 PRO A C 1
ATOM 623 O O . PRO A 1 80 ? -37.173 16.218 80.297 1.00 38.38 80 PRO A O 1
ATOM 626 N N . THR A 1 81 ? -35.328 17.332 79.641 1.00 31.86 81 THR A N 1
ATOM 627 C CA . THR A 1 81 ? -34.308 16.265 79.779 1.00 31.86 81 THR A CA 1
ATOM 628 C C . THR A 1 81 ? -34.295 15.190 78.683 1.00 31.86 81 THR A C 1
ATOM 630 O O . THR A 1 81 ? -35.153 14.326 78.633 1.00 31.86 81 THR A O 1
ATOM 633 N N . GLU A 1 82 ? -33.259 15.180 77.841 1.00 27.58 82 GLU A N 1
ATOM 634 C CA . GLU A 1 82 ? -32.157 14.215 77.981 1.00 27.58 82 GLU A CA 1
ATOM 635 C C . GLU A 1 82 ? -31.024 14.516 76.992 1.00 27.58 82 GLU A C 1
ATOM 637 O O . GLU A 1 82 ? -31.220 14.837 75.822 1.00 27.58 82 GLU A O 1
ATOM 642 N N . LEU A 1 83 ? -29.813 14.454 77.533 1.00 31.97 83 LEU A N 1
ATOM 643 C CA . LEU A 1 83 ? -28.538 14.704 76.889 1.00 31.97 83 LEU A CA 1
ATOM 644 C C . LEU A 1 83 ? -28.155 13.470 76.058 1.00 31.97 83 LEU A C 1
ATOM 646 O O . LEU A 1 83 ? -27.637 12.502 76.608 1.00 31.97 83 LEU A O 1
ATOM 650 N N . TYR A 1 84 ? -28.404 13.480 74.747 1.00 26.89 84 TYR A N 1
ATOM 651 C CA . TYR A 1 84 ? -27.844 12.464 73.851 1.00 26.89 84 TYR A CA 1
ATOM 652 C C . TYR A 1 84 ? -26.435 12.863 73.415 1.00 26.89 84 TYR A C 1
ATOM 654 O O . TYR A 1 84 ? -26.200 13.878 72.760 1.00 26.89 84 TYR A O 1
ATOM 662 N N . ASP A 1 85 ? -25.520 12.000 73.829 1.00 27.48 85 ASP A N 1
ATOM 663 C CA . ASP A 1 85 ? -24.102 11.948 73.530 1.00 27.48 85 ASP A CA 1
ATOM 664 C C . ASP A 1 85 ? -23.837 12.084 72.019 1.00 27.48 85 ASP A C 1
ATOM 666 O O . ASP A 1 85 ? -24.318 11.304 71.190 1.00 27.48 85 ASP A O 1
ATOM 670 N N . THR A 1 86 ? -23.078 13.113 71.645 1.00 36.78 86 THR A N 1
ATOM 671 C CA . THR A 1 86 ? -22.648 13.348 70.268 1.00 36.78 86 THR A CA 1
ATOM 672 C C . THR A 1 86 ? -21.538 12.363 69.906 1.00 36.78 86 THR A C 1
ATOM 674 O O . THR A 1 86 ? -20.354 12.657 70.062 1.00 36.78 86 THR A O 1
ATOM 677 N N . GLY A 1 87 ? -21.918 11.193 69.389 1.00 37.72 87 GLY A N 1
ATOM 678 C CA . GLY A 1 87 ? -21.002 10.295 68.680 1.00 37.72 87 GLY A CA 1
ATOM 679 C C . GLY A 1 87 ? -20.407 10.964 67.425 1.00 37.72 87 GLY A C 1
ATOM 680 O O . GLY A 1 87 ? -21.049 11.828 66.820 1.00 37.72 87 GLY A O 1
ATOM 681 N N . PRO A 1 88 ? -19.174 10.608 67.014 1.00 37.84 88 PRO A N 1
ATOM 682 C CA . PRO A 1 88 ? -18.424 11.371 66.028 1.00 37.84 88 PRO A CA 1
ATOM 683 C C . PRO A 1 88 ? -19.062 11.288 64.640 1.00 37.84 88 PRO A C 1
ATOM 685 O O . PRO A 1 88 ? -19.412 10.222 64.136 1.00 37.84 88 PRO A O 1
ATOM 688 N N . ILE A 1 89 ? -19.167 12.466 64.033 1.00 37.69 89 ILE A N 1
ATOM 689 C CA . ILE A 1 89 ? -19.659 12.767 62.691 1.00 37.69 89 ILE A CA 1
ATOM 690 C C . ILE A 1 89 ? -19.117 11.748 61.681 1.00 37.69 89 ILE A C 1
ATOM 692 O O . ILE A 1 89 ? -17.946 11.784 61.303 1.00 37.69 89 ILE A O 1
ATOM 696 N N . SER A 1 90 ? -19.990 10.857 61.206 1.00 42.34 90 SER A N 1
ATOM 697 C CA . SER A 1 90 ? -19.714 10.008 60.054 1.00 42.34 90 SER A CA 1
ATOM 698 C C . SER A 1 90 ? -19.484 10.904 58.840 1.00 42.34 90 SER A C 1
ATOM 700 O O . SER A 1 90 ? -20.413 11.520 58.315 1.00 42.34 90 SER A O 1
ATOM 702 N N . HIS A 1 91 ? -18.230 11.000 58.414 1.00 41.22 91 HIS A N 1
ATOM 703 C CA . HIS A 1 91 ? -17.816 11.724 57.221 1.00 41.22 91 HIS A CA 1
ATOM 704 C C . HIS A 1 91 ? -18.619 11.205 56.020 1.00 41.22 91 HIS A C 1
ATOM 706 O O . HIS A 1 91 ? -18.479 10.049 55.614 1.00 41.22 91 HIS A O 1
ATOM 712 N N . ILE A 1 92 ? -19.473 12.053 55.451 1.00 48.09 92 ILE A N 1
ATOM 713 C CA . ILE A 1 92 ? -20.160 11.777 54.191 1.00 48.09 92 ILE A CA 1
ATOM 714 C C . ILE A 1 92 ? -19.075 11.745 53.112 1.00 48.09 92 ILE A C 1
ATOM 716 O O . ILE A 1 92 ? -18.622 12.779 52.624 1.00 48.09 92 ILE A O 1
ATOM 720 N N . VAL A 1 93 ? -18.611 10.545 52.762 1.00 52.00 93 VAL A N 1
ATOM 721 C CA . VAL A 1 93 ? -17.742 10.350 51.602 1.00 52.00 93 VAL A CA 1
ATOM 722 C C . VAL A 1 93 ? -18.599 10.604 50.368 1.00 52.00 93 VAL A C 1
ATOM 724 O O . VAL A 1 93 ? -19.332 9.731 49.904 1.00 52.00 93 VAL A O 1
ATOM 727 N N . LEU A 1 94 ? -18.523 11.828 49.847 1.00 54.69 94 LEU A N 1
ATOM 728 C CA . LEU A 1 94 ? -19.089 12.171 48.550 1.00 54.69 94 LEU A CA 1
ATOM 729 C C . LEU A 1 94 ? -18.509 11.212 47.495 1.00 54.69 94 LEU A C 1
ATOM 731 O O . LEU A 1 94 ? -17.285 11.030 47.438 1.00 54.69 94 LEU A O 1
ATOM 735 N N . PRO A 1 95 ? -19.344 10.584 46.648 1.00 53.19 95 PRO A N 1
ATOM 736 C CA . PRO A 1 95 ? -18.849 9.704 45.605 1.00 53.19 95 PRO A CA 1
ATOM 737 C C . PRO A 1 95 ? -17.973 10.528 44.662 1.00 53.19 95 PRO A C 1
ATOM 739 O O . PRO A 1 95 ? -18.441 11.479 44.034 1.00 53.19 95 PRO A O 1
ATOM 742 N N . LYS A 1 96 ? -16.684 10.175 44.561 1.00 45.62 96 LYS A N 1
ATOM 743 C CA . LYS A 1 96 ? -15.774 10.785 43.586 1.00 45.62 96 LYS A CA 1
ATOM 744 C C . LYS A 1 96 ? -16.436 10.701 42.213 1.00 45.62 96 LYS A C 1
ATOM 746 O O . LYS A 1 96 ? -16.596 9.606 41.672 1.00 45.62 96 LYS A O 1
ATOM 751 N N . LYS A 1 97 ? -16.806 11.855 41.648 1.00 44.06 97 LYS A N 1
ATOM 752 C CA . LYS A 1 97 ? -17.253 11.980 40.259 1.00 44.06 97 LYS A CA 1
ATOM 753 C C . LYS A 1 97 ? -16.175 11.317 39.412 1.00 44.06 97 LYS A C 1
ATOM 755 O O . LYS A 1 97 ? -15.065 11.838 39.301 1.00 44.06 97 LYS A O 1
ATOM 760 N N . LYS A 1 98 ? -16.463 10.130 38.867 1.00 53.50 98 LYS A N 1
ATOM 761 C CA . LYS A 1 98 ? -15.580 9.460 37.915 1.00 53.50 98 LYS A CA 1
ATOM 762 C C . LYS A 1 98 ? -15.633 10.309 36.656 1.00 53.50 98 LYS A C 1
ATOM 764 O O . LYS A 1 98 ? -16.433 10.071 35.760 1.00 53.50 98 LYS A O 1
ATOM 769 N N . GLN A 1 99 ? -14.808 11.351 36.642 1.00 51.59 99 GLN A N 1
ATOM 770 C CA . GLN A 1 99 ? -14.473 12.157 35.487 1.00 51.59 99 GLN A CA 1
ATOM 771 C C . GLN A 1 99 ? -13.739 11.214 34.537 1.00 51.59 99 GLN A C 1
ATOM 773 O O . GLN A 1 99 ? -12.511 11.149 34.501 1.00 51.59 99 GLN A O 1
ATOM 778 N N . THR A 1 100 ? -14.504 10.365 33.849 1.00 54.91 100 THR A N 1
ATOM 779 C CA . THR A 1 100 ? -14.002 9.518 32.782 1.00 54.91 100 THR A CA 1
ATOM 780 C C . THR A 1 100 ? -13.384 10.468 31.774 1.00 54.91 100 THR A C 1
ATOM 782 O O . THR A 1 100 ? -14.000 11.385 31.234 1.00 54.91 100 THR A O 1
ATOM 785 N N . SER A 1 101 ? -12.066 10.359 31.729 1.00 61.22 101 SER A N 1
ATOM 786 C CA . SER A 1 101 ? -11.170 11.408 31.299 1.00 61.22 101 SER A CA 1
ATOM 787 C C . SER A 1 101 ? -11.426 11.745 29.835 1.00 61.22 101 SER A C 1
ATOM 789 O O . SER A 1 101 ? -11.031 10.986 28.952 1.00 61.22 101 SER A O 1
ATOM 791 N N . LYS A 1 102 ? -12.038 12.906 29.567 1.00 66.31 102 LYS A N 1
ATOM 792 C CA . LYS A 1 102 ? -12.113 13.485 28.213 1.00 66.31 102 LYS A CA 1
ATOM 793 C C . LYS A 1 102 ? -10.725 13.494 27.542 1.00 66.31 102 LYS A C 1
ATOM 795 O O . LYS A 1 102 ? -10.629 13.294 26.340 1.00 66.31 102 LYS A O 1
ATOM 800 N N . LYS A 1 103 ? -9.647 13.601 28.337 1.00 73.56 103 LYS A N 1
ATOM 801 C CA . LYS A 1 103 ? -8.249 13.497 27.884 1.00 73.56 103 LYS A CA 1
ATOM 802 C C . LYS A 1 103 ? -7.861 12.086 27.412 1.00 73.56 103 LYS A C 1
ATOM 804 O O . LYS A 1 103 ? -7.115 11.972 26.451 1.00 73.56 103 LYS A O 1
ATOM 809 N N . LYS A 1 104 ? -8.370 11.015 28.040 1.00 78.56 104 LYS A N 1
ATOM 810 C CA . LYS A 1 104 ? -8.141 9.624 27.589 1.00 78.56 104 LYS A CA 1
ATOM 811 C C . LYS A 1 104 ? -8.861 9.333 26.272 1.00 78.56 104 LYS A C 1
ATOM 813 O O . LYS A 1 104 ? -8.268 8.725 25.393 1.00 78.56 104 LYS A O 1
ATOM 818 N N . LEU A 1 105 ? -10.096 9.817 26.115 1.00 85.19 105 LEU A N 1
ATOM 819 C CA . LEU A 1 105 ? -10.833 9.694 24.853 1.00 85.19 105 LEU A CA 1
ATOM 820 C C . LEU A 1 105 ? -10.140 10.474 23.721 1.00 85.19 105 LEU A C 1
ATOM 822 O O . LEU A 1 105 ? -9.980 9.956 22.620 1.00 85.19 105 LEU A O 1
ATOM 826 N N . TRP A 1 106 ? -9.667 11.688 24.014 1.00 90.25 106 TRP A N 1
ATOM 827 C CA . TRP A 1 106 ? -8.925 12.513 23.059 1.00 90.25 106 TRP A CA 1
ATOM 828 C C . TRP A 1 106 ? -7.578 11.888 22.662 1.00 90.25 106 TRP A C 1
ATOM 830 O O . TRP A 1 106 ? -7.239 11.860 21.484 1.00 90.25 106 TRP A O 1
ATOM 840 N N . ALA A 1 107 ? -6.854 11.290 23.615 1.00 91.81 107 ALA A N 1
ATOM 841 C CA . ALA A 1 107 ? -5.626 10.551 23.327 1.00 91.81 107 ALA A CA 1
ATOM 842 C C . ALA A 1 107 ? -5.869 9.352 22.390 1.00 91.81 107 ALA A C 1
ATOM 844 O O . ALA A 1 107 ? -5.104 9.152 21.450 1.00 91.81 107 ALA A O 1
ATOM 845 N N . CYS A 1 108 ? -6.956 8.593 22.582 1.00 92.88 108 CYS A N 1
ATOM 846 C CA . CYS A 1 108 ? -7.331 7.516 21.658 1.00 92.88 108 CYS A CA 1
ATOM 847 C C . CYS A 1 108 ? -7.617 8.043 20.246 1.00 92.88 108 CYS A C 1
ATOM 849 O O . CYS A 1 108 ? -7.177 7.434 19.276 1.00 92.88 108 CYS A O 1
ATOM 851 N N . PHE A 1 109 ? -8.302 9.183 20.122 1.00 95.06 109 PHE A N 1
ATOM 852 C CA . PHE A 1 109 ? -8.581 9.791 18.819 1.00 95.06 109 PHE A CA 1
ATOM 853 C C . PHE A 1 109 ? -7.298 10.201 18.082 1.00 95.06 109 PHE A C 1
ATOM 855 O O . PHE A 1 109 ? -7.164 9.934 16.891 1.00 95.06 109 PHE A O 1
ATOM 862 N N . ILE A 1 110 ? -6.324 10.777 18.793 1.00 95.25 110 ILE A N 1
ATOM 863 C CA . ILE A 1 110 ? -5.019 11.139 18.217 1.00 95.25 110 ILE A CA 1
ATOM 864 C C . ILE A 1 110 ? -4.262 9.902 17.738 1.00 95.25 110 ILE A C 1
ATOM 866 O O . ILE A 1 110 ? -3.704 9.916 16.645 1.00 95.25 110 ILE A O 1
ATOM 870 N N . ILE A 1 111 ? -4.257 8.826 18.528 1.00 95.94 111 ILE A N 1
ATOM 871 C CA . ILE A 1 111 ? -3.599 7.573 18.138 1.00 95.94 111 ILE A CA 1
ATOM 872 C C . ILE A 1 111 ? -4.255 7.002 16.878 1.00 95.94 111 ILE A C 1
ATOM 874 O O . ILE A 1 111 ? -3.553 6.615 15.950 1.00 95.94 111 ILE A O 1
ATOM 878 N N . VAL A 1 112 ? -5.590 6.997 16.807 1.00 96.19 112 VAL A N 1
ATOM 879 C CA . VAL A 1 112 ? -6.322 6.534 15.618 1.00 96.19 112 VAL A CA 1
ATOM 880 C C . VAL A 1 112 ? -5.991 7.396 14.400 1.00 96.19 112 VAL A C 1
ATOM 882 O O . VAL A 1 112 ? -5.688 6.851 13.342 1.00 96.19 112 VAL A O 1
ATOM 885 N N . LEU A 1 113 ? -5.975 8.724 14.544 1.00 96.38 113 LEU A N 1
ATOM 886 C CA . LEU A 1 113 ? -5.582 9.636 13.469 1.00 96.38 113 LEU A CA 1
ATOM 887 C C . LEU A 1 113 ? -4.150 9.356 12.992 1.00 96.38 113 LEU A C 1
ATOM 889 O O . LEU A 1 113 ? -3.904 9.302 11.792 1.00 96.38 113 LEU A O 1
ATOM 893 N N . PHE A 1 114 ? -3.217 9.129 13.917 1.00 96.81 114 PHE A N 1
ATOM 894 C CA . PHE A 1 114 ? -1.832 8.804 13.588 1.00 96.81 114 PHE A CA 1
ATOM 895 C C . PHE A 1 114 ? -1.719 7.476 12.832 1.00 96.81 114 PHE A C 1
ATOM 897 O O . PHE A 1 114 ? -1.029 7.406 11.819 1.00 96.81 114 PHE A O 1
ATOM 904 N N . VAL A 1 115 ? -2.442 6.440 13.266 1.00 96.44 115 VAL A N 1
ATOM 905 C CA . VAL A 1 115 ? -2.492 5.150 12.559 1.00 96.44 115 VAL A CA 1
ATOM 906 C C . VAL A 1 115 ? -3.043 5.332 11.145 1.00 96.44 115 VAL A C 1
ATOM 908 O O . VAL A 1 115 ? -2.462 4.80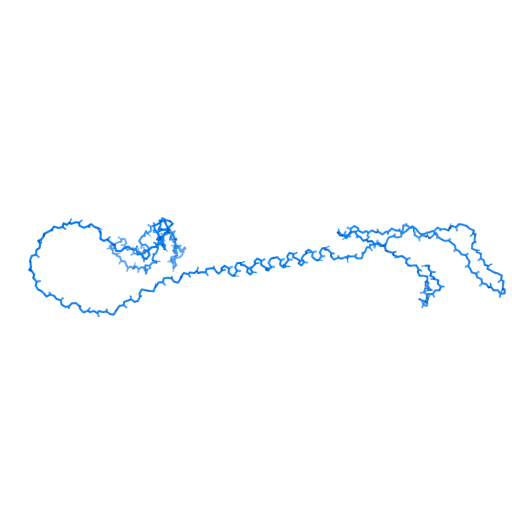9 10.199 1.00 96.44 115 VAL A O 1
ATOM 911 N N . ILE A 1 116 ? -4.110 6.117 10.978 1.00 95.88 116 ILE A N 1
ATOM 912 C CA . ILE A 1 116 ? -4.672 6.427 9.657 1.00 95.88 116 ILE A CA 1
ATOM 913 C C . ILE A 1 116 ? -3.636 7.141 8.781 1.00 95.88 116 ILE A C 1
ATOM 915 O O . ILE A 1 116 ? -3.451 6.753 7.631 1.00 95.88 116 ILE A O 1
ATOM 919 N N . LEU A 1 117 ? -2.919 8.132 9.316 1.00 94.88 117 LEU A N 1
ATOM 920 C CA . LEU A 1 117 ? -1.862 8.831 8.581 1.00 94.88 117 LEU A CA 1
ATOM 921 C C . LEU A 1 117 ? -0.727 7.889 8.162 1.00 94.88 117 LEU A C 1
ATOM 923 O O . LEU A 1 117 ? -0.261 7.983 7.030 1.00 94.88 117 LEU A O 1
ATOM 927 N N . VAL A 1 118 ? -0.318 6.954 9.025 1.00 95.25 118 VAL A N 1
ATOM 928 C CA . VAL A 1 118 ? 0.696 5.938 8.689 1.00 95.25 118 VAL A CA 1
ATOM 929 C C . VAL A 1 118 ? 0.202 5.014 7.579 1.00 95.25 118 VAL A C 1
ATOM 931 O O . VAL A 1 118 ? 0.955 4.718 6.655 1.00 95.25 118 VAL A O 1
ATOM 934 N N . VAL A 1 119 ? -1.062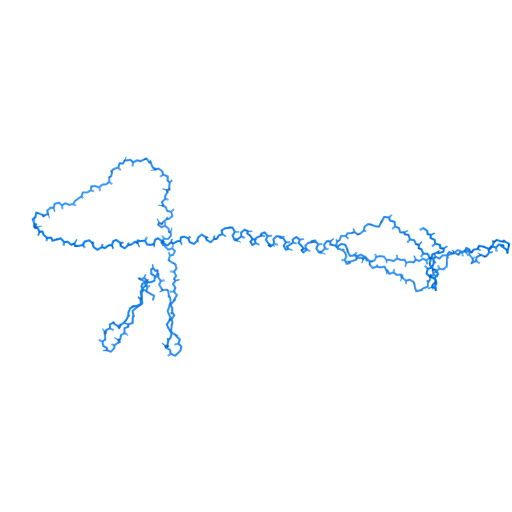 4.585 7.626 1.00 93.12 119 VAL A N 1
ATOM 935 C CA . VAL A 1 119 ? -1.659 3.759 6.567 1.00 93.12 119 VAL A CA 1
ATOM 936 C C . VAL A 1 119 ? -1.701 4.531 5.250 1.00 93.12 119 VAL A C 1
ATOM 938 O O . VAL A 1 119 ? -1.247 4.013 4.234 1.00 93.12 119 VAL A O 1
ATOM 941 N N . ILE A 1 120 ? -2.172 5.780 5.259 1.00 90.75 120 ILE A N 1
ATOM 942 C CA . ILE A 1 120 ? -2.189 6.631 4.062 1.00 90.75 120 ILE A CA 1
ATOM 943 C C . ILE A 1 120 ? -0.770 6.785 3.508 1.00 90.75 120 ILE A C 1
ATOM 945 O O . ILE A 1 120 ? -0.555 6.544 2.326 1.00 90.75 120 ILE A O 1
ATOM 949 N N . ALA A 1 121 ? 0.212 7.096 4.357 1.00 88.94 121 ALA A N 1
ATOM 950 C CA . ALA A 1 121 ? 1.606 7.225 3.945 1.00 88.94 121 ALA A CA 1
ATOM 951 C C . ALA A 1 121 ? 2.166 5.922 3.350 1.00 88.94 121 ALA A C 1
ATOM 953 O O . ALA A 1 121 ? 2.873 5.965 2.348 1.00 88.94 121 ALA A O 1
ATOM 954 N N . TYR A 1 122 ? 1.817 4.765 3.917 1.00 88.62 122 TYR A N 1
ATOM 955 C CA . TYR A 1 122 ? 2.207 3.458 3.388 1.00 88.62 122 TYR A CA 1
ATOM 956 C C . TYR A 1 122 ? 1.618 3.193 1.995 1.00 88.62 122 TYR A C 1
ATOM 958 O O . TYR A 1 122 ? 2.310 2.685 1.114 1.00 88.62 122 TYR A O 1
ATOM 966 N N . PHE A 1 123 ? 0.352 3.556 1.774 1.00 83.75 123 PHE A N 1
ATOM 967 C CA . PHE A 1 123 ? -0.312 3.414 0.474 1.00 83.75 123 PHE A CA 1
ATOM 968 C C . PHE A 1 123 ? 0.185 4.425 -0.566 1.00 83.75 123 PHE A C 1
ATOM 970 O O . PHE A 1 123 ? 0.294 4.090 -1.744 1.00 83.75 123 PHE A O 1
ATOM 977 N N . SER A 1 124 ? 0.506 5.647 -0.138 1.00 84.44 124 SER A N 1
ATOM 978 C CA . SER A 1 124 ? 1.085 6.693 -0.984 1.00 84.44 124 SER A CA 1
ATOM 979 C C . SER A 1 124 ? 2.583 6.508 -1.233 1.00 84.44 124 SER A C 1
ATOM 981 O O . SER A 1 124 ? 3.156 7.254 -2.027 1.00 84.44 124 SER A O 1
ATOM 983 N N . TRP A 1 125 ? 3.227 5.533 -0.583 1.00 84.12 125 TRP A N 1
ATOM 984 C CA . TRP A 1 125 ? 4.644 5.265 -0.782 1.00 84.12 125 TRP A CA 1
ATOM 985 C C . TRP A 1 125 ? 4.893 4.751 -2.209 1.00 84.12 125 TRP A C 1
ATOM 987 O O . TRP A 1 125 ? 4.323 3.725 -2.597 1.00 84.12 125 TRP A O 1
ATOM 997 N N . PRO A 1 126 ? 5.745 5.424 -3.003 1.00 78.38 126 PRO A N 1
ATOM 998 C CA . PRO A 1 126 ? 5.987 5.040 -4.386 1.00 78.38 126 PRO A CA 1
ATOM 999 C C . PRO A 1 126 ? 6.681 3.675 -4.442 1.00 78.38 126 PRO A C 1
ATOM 1001 O O . PRO A 1 126 ? 7.776 3.490 -3.908 1.00 78.38 126 PRO A O 1
ATOM 1004 N N . ARG A 1 127 ? 6.042 2.699 -5.091 1.00 82.44 127 ARG A N 1
ATOM 1005 C CA . ARG A 1 127 ? 6.644 1.400 -5.410 1.00 82.44 127 ARG A CA 1
ATOM 1006 C C . ARG A 1 127 ? 7.375 1.493 -6.742 1.00 82.44 127 ARG A C 1
ATOM 1008 O O . ARG A 1 127 ? 7.054 2.319 -7.594 1.00 82.44 127 ARG A O 1
ATOM 1015 N N . ILE A 1 128 ? 8.359 0.625 -6.931 1.00 82.31 128 ILE A N 1
ATOM 1016 C CA . ILE A 1 128 ? 9.097 0.546 -8.191 1.00 82.31 128 ILE A CA 1
ATOM 1017 C C . ILE A 1 128 ? 8.136 -0.015 -9.254 1.00 82.31 128 ILE A C 1
ATOM 1019 O O . ILE A 1 128 ? 7.626 -1.126 -9.061 1.00 82.31 128 ILE A O 1
ATOM 1023 N N . PRO A 1 129 ? 7.836 0.732 -10.333 1.00 82.94 129 PRO A N 1
ATOM 1024 C CA . PRO A 1 129 ? 6.996 0.229 -11.410 1.00 82.94 129 PRO A CA 1
ATOM 1025 C C . PRO A 1 129 ? 7.685 -0.943 -12.113 1.00 82.94 129 PRO A C 1
ATOM 1027 O O . PRO A 1 129 ? 8.914 -1.018 -12.179 1.00 82.94 129 PRO A O 1
ATOM 1030 N N . ARG A 1 130 ? 6.896 -1.889 -12.622 1.00 85.56 130 ARG A N 1
ATOM 1031 C CA . ARG A 1 130 ? 7.445 -3.084 -13.267 1.00 85.56 130 ARG A CA 1
ATOM 1032 C C . ARG A 1 130 ? 7.820 -2.765 -14.707 1.00 85.56 130 ARG A C 1
ATOM 1034 O O . ARG A 1 130 ? 6.996 -2.261 -15.462 1.00 85.56 130 ARG A O 1
ATOM 1041 N N . LEU A 1 131 ? 9.055 -3.082 -15.082 1.00 85.44 131 LEU A N 1
ATOM 1042 C CA . LEU A 1 131 ? 9.537 -2.955 -16.453 1.00 85.44 131 LEU A CA 1
ATOM 1043 C C . LEU A 1 131 ? 9.360 -4.298 -17.159 1.00 85.44 131 LEU A C 1
ATOM 1045 O O . LEU A 1 131 ? 9.921 -5.307 -16.734 1.00 85.44 131 LEU A O 1
ATOM 1049 N N . ILE A 1 132 ? 8.560 -4.303 -18.219 1.00 86.06 132 ILE A N 1
ATOM 1050 C CA . ILE A 1 132 ? 8.282 -5.477 -19.041 1.00 86.06 132 ILE A CA 1
ATOM 1051 C C . ILE A 1 132 ? 8.789 -5.185 -20.449 1.00 86.06 132 ILE A C 1
ATOM 1053 O O . ILE A 1 132 ? 8.366 -4.218 -21.088 1.00 86.06 132 ILE A O 1
ATOM 1057 N N . ILE A 1 133 ? 9.698 -6.028 -20.928 1.00 86.38 133 ILE A N 1
ATOM 1058 C CA . ILE A 1 133 ? 10.174 -6.013 -22.312 1.00 86.38 133 ILE A CA 1
ATOM 1059 C C . ILE A 1 133 ? 9.267 -6.968 -23.086 1.00 86.38 133 ILE A C 1
ATOM 1061 O O . ILE A 1 133 ? 9.172 -8.139 -22.731 1.00 86.38 133 ILE A O 1
ATOM 1065 N N . GLN A 1 134 ? 8.554 -6.462 -24.092 1.00 80.44 134 GLN A N 1
ATOM 1066 C CA . GLN A 1 134 ? 7.550 -7.256 -24.813 1.00 80.44 134 GLN A CA 1
ATOM 1067 C C . GLN A 1 134 ? 8.170 -8.291 -25.756 1.00 80.44 134 GLN A C 1
ATOM 1069 O O . GLN A 1 134 ? 7.562 -9.326 -26.015 1.00 80.44 134 GLN A O 1
ATOM 1074 N N . ASN A 1 135 ? 9.375 -8.019 -26.258 1.00 79.00 135 ASN A N 1
ATOM 1075 C CA . ASN A 1 135 ? 10.033 -8.857 -27.249 1.00 79.00 135 ASN A CA 1
ATOM 1076 C C . ASN A 1 135 ? 11.189 -9.618 -26.587 1.00 79.00 135 ASN A C 1
ATOM 1078 O O . ASN A 1 135 ? 12.064 -9.005 -25.977 1.00 79.00 135 ASN A O 1
ATOM 1082 N N . GLU A 1 136 ? 11.224 -10.943 -26.746 1.00 74.56 136 GLU A N 1
ATOM 1083 C CA . GLU A 1 136 ? 12.326 -11.789 -26.252 1.00 74.56 136 GLU A CA 1
ATOM 1084 C C . GLU A 1 136 ? 13.642 -11.522 -27.001 1.00 74.56 136 GLU A C 1
ATOM 1086 O O . GLU A 1 136 ? 14.733 -11.721 -26.467 1.00 74.56 136 GLU A O 1
ATOM 1091 N N . THR A 1 137 ? 13.541 -11.016 -28.232 1.00 73.38 137 THR A N 1
ATOM 1092 C CA . THR A 1 137 ? 14.669 -10.627 -29.078 1.00 73.38 137 THR A CA 1
ATOM 1093 C C . THR A 1 137 ? 14.496 -9.195 -29.561 1.00 73.38 137 THR A C 1
ATOM 1095 O O . THR A 1 137 ? 13.411 -8.811 -30.002 1.00 73.38 137 THR A O 1
ATOM 1098 N N . ALA A 1 138 ? 15.571 -8.410 -29.521 1.00 72.62 138 ALA A N 1
ATOM 1099 C CA . ALA A 1 138 ? 15.575 -7.061 -30.069 1.00 72.62 138 ALA A CA 1
ATOM 1100 C C . ALA A 1 138 ? 15.345 -7.107 -31.586 1.00 72.62 138 ALA A C 1
ATOM 1102 O O . ALA A 1 138 ? 16.082 -7.784 -32.307 1.00 72.62 138 ALA A O 1
ATOM 1103 N N . GLU A 1 139 ? 14.335 -6.388 -32.072 1.00 79.12 139 GLU A N 1
ATOM 1104 C CA . GLU A 1 139 ? 14.098 -6.283 -33.508 1.00 79.12 139 GLU A CA 1
ATOM 1105 C C . GLU A 1 139 ? 15.099 -5.290 -34.099 1.00 79.12 139 GLU A C 1
ATOM 1107 O O . GLU A 1 139 ? 15.366 -4.226 -33.540 1.00 79.12 139 GLU A O 1
ATOM 1112 N N . ARG A 1 140 ? 15.723 -5.657 -35.213 1.00 77.00 140 ARG A N 1
ATOM 1113 C CA . ARG A 1 140 ? 16.737 -4.824 -35.854 1.00 77.00 140 ARG A CA 1
ATOM 1114 C C . ARG A 1 140 ? 16.052 -3.754 -36.703 1.00 77.00 140 ARG A C 1
ATOM 1116 O O . ARG A 1 140 ? 15.271 -4.088 -37.586 1.00 77.00 140 ARG A O 1
ATOM 1123 N N . ILE A 1 141 ? 16.403 -2.487 -36.493 1.00 79.38 141 ILE A N 1
ATOM 1124 C CA . ILE A 1 141 ? 15.923 -1.362 -37.311 1.00 79.38 141 ILE A CA 1
ATOM 1125 C C . ILE A 1 141 ? 17.038 -0.898 -38.260 1.00 79.38 141 ILE A C 1
ATOM 1127 O O . ILE A 1 141 ? 18.177 -0.716 -37.838 1.00 79.38 141 ILE A O 1
ATOM 1131 N N . GLY A 1 142 ? 16.707 -0.635 -39.530 1.00 74.62 142 GLY A N 1
ATOM 1132 C CA . GLY A 1 142 ? 17.573 0.090 -40.477 1.00 74.62 142 GLY A CA 1
ATOM 1133 C C . GLY A 1 142 ? 18.633 -0.750 -41.207 1.00 74.62 142 GLY A C 1
ATOM 1134 O O . GLY A 1 142 ? 18.414 -1.927 -41.506 1.00 74.62 142 GLY A O 1
ATOM 1135 N N . ASP A 1 143 ? 19.779 -0.133 -41.521 1.00 77.38 143 ASP A N 1
ATOM 1136 C CA . ASP A 1 143 ? 20.883 -0.704 -42.321 1.00 77.38 143 ASP A CA 1
ATOM 1137 C C . ASP A 1 143 ? 21.704 -1.758 -41.572 1.00 77.38 143 ASP A C 1
ATOM 1139 O O . ASP A 1 143 ? 21.878 -1.620 -40.349 1.00 77.38 143 ASP A O 1
ATOM 1143 N N . PRO A 1 144 ? 22.166 -2.837 -42.254 1.00 79.56 144 PRO A N 1
ATOM 1144 C CA . PRO A 1 144 ? 22.899 -3.954 -41.649 1.00 79.56 144 PRO A CA 1
ATOM 1145 C C . PRO A 1 144 ? 24.035 -3.484 -40.753 1.00 79.56 144 PRO A C 1
ATOM 1147 O O . PRO A 1 144 ? 24.578 -2.397 -40.941 1.00 79.56 144 PRO A O 1
ATOM 1150 N N . VAL A 1 145 ? 24.376 -4.322 -39.768 1.00 82.25 145 VAL A N 1
ATOM 1151 C CA . VAL A 1 145 ? 25.502 -4.067 -38.863 1.00 82.25 145 VAL A CA 1
ATOM 1152 C C . VAL A 1 145 ? 26.711 -3.659 -39.699 1.00 82.25 145 VAL A C 1
ATOM 1154 O O . VAL A 1 145 ? 27.152 -4.423 -40.559 1.00 82.25 145 VAL A O 1
ATOM 1157 N N . ASN A 1 146 ? 27.201 -2.442 -39.468 1.00 83.88 146 ASN A N 1
ATOM 1158 C CA . ASN A 1 146 ? 28.282 -1.869 -40.253 1.00 83.88 146 ASN A CA 1
ATOM 1159 C C . ASN A 1 146 ? 29.532 -1.752 -39.386 1.00 83.88 146 ASN A C 1
ATOM 1161 O O . ASN A 1 146 ? 29.505 -1.139 -38.313 1.00 83.88 146 ASN A O 1
ATOM 1165 N N . TRP A 1 147 ? 30.603 -2.364 -39.880 1.00 84.12 147 TRP A N 1
ATOM 1166 C CA . TRP A 1 147 ? 31.936 -2.278 -39.319 1.00 84.12 147 TRP A CA 1
ATOM 1167 C C . TRP A 1 147 ? 32.716 -1.187 -40.050 1.00 84.12 147 TRP A C 1
ATOM 1169 O O . TRP A 1 147 ? 32.817 -1.188 -41.276 1.00 84.12 147 TRP A O 1
ATOM 1179 N N . GLY A 1 148 ? 33.281 -0.262 -39.280 1.00 83.62 148 GLY A N 1
ATOM 1180 C CA . GLY A 1 148 ? 34.154 0.787 -39.782 1.00 83.62 148 GLY A CA 1
ATOM 1181 C C . GLY A 1 148 ? 35.424 0.251 -40.461 1.00 83.62 148 GLY A C 1
ATOM 1182 O O . GLY A 1 148 ? 35.737 -0.940 -40.389 1.00 83.62 148 GLY A O 1
ATOM 1183 N N . PRO A 1 149 ? 36.189 1.131 -41.124 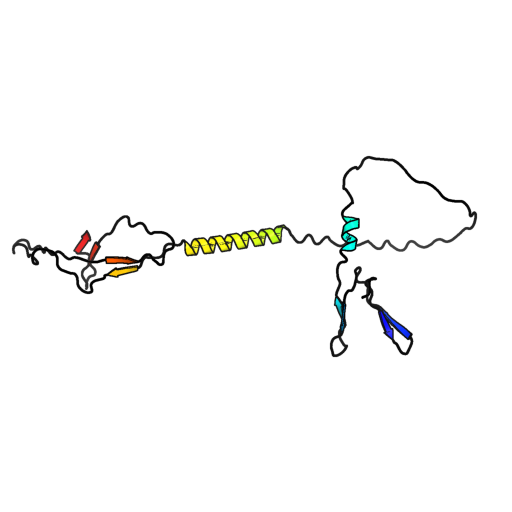1.00 87.81 149 PRO A N 1
ATOM 1184 C CA . PRO A 1 149 ? 37.413 0.758 -41.823 1.00 87.81 149 PRO A CA 1
ATOM 1185 C C . PRO A 1 149 ? 38.454 0.130 -40.883 1.00 87.81 149 PRO A C 1
ATOM 1187 O O . PRO A 1 149 ? 38.568 0.488 -39.714 1.00 87.81 149 PRO A O 1
ATOM 1190 N N . GLN A 1 150 ? 39.284 -0.763 -41.425 1.00 82.81 150 GLN A N 1
ATOM 1191 C CA . GLN A 1 150 ? 40.214 -1.610 -40.661 1.00 82.81 150 GLN A CA 1
ATOM 1192 C C . GLN A 1 150 ? 41.262 -0.838 -39.834 1.00 82.81 150 GLN A C 1
ATOM 1194 O O . GLN A 1 150 ? 41.782 -1.363 -38.855 1.00 82.81 150 GLN A O 1
ATOM 1199 N N . HIS A 1 151 ? 41.548 0.414 -40.200 1.00 83.19 151 HIS A N 1
ATOM 1200 C CA . HIS A 1 151 ? 42.500 1.280 -39.497 1.00 83.19 151 HIS A CA 1
ATOM 1201 C C . HIS A 1 151 ? 41.873 2.039 -38.306 1.00 83.19 151 HIS A C 1
ATOM 1203 O O . HIS A 1 151 ? 42.613 2.536 -37.462 1.00 83.19 151 HIS A O 1
ATOM 1209 N N . GLN A 1 152 ? 40.536 2.118 -38.219 1.00 81.19 152 GLN A N 1
ATOM 1210 C CA . GLN A 1 152 ? 39.765 2.698 -37.106 1.00 81.19 152 GLN A CA 1
ATOM 1211 C C . GLN A 1 152 ? 38.396 1.992 -37.006 1.00 81.19 152 GLN A C 1
ATOM 1213 O O . GLN A 1 152 ? 37.394 2.499 -37.528 1.00 81.19 152 GLN A O 1
ATOM 1218 N N . PRO A 1 153 ? 38.341 0.800 -36.388 1.00 82.69 153 PRO A N 1
ATOM 1219 C CA . PRO A 1 153 ? 37.114 0.026 -36.329 1.00 82.69 153 PRO A CA 1
ATOM 1220 C C . PRO A 1 153 ? 36.099 0.706 -35.406 1.00 82.69 153 PRO A C 1
ATOM 1222 O O . PRO A 1 153 ? 36.385 1.015 -34.251 1.00 82.69 153 PRO A O 1
ATOM 1225 N N . TRP A 1 154 ? 34.887 0.898 -35.912 1.00 82.44 154 TRP A N 1
ATOM 1226 C CA . TRP A 1 154 ? 33.712 1.267 -35.128 1.00 82.44 154 TRP A CA 1
ATOM 1227 C C . TRP A 1 154 ? 32.563 0.330 -35.492 1.00 82.44 154 TRP A C 1
ATOM 1229 O O . TRP A 1 154 ? 32.547 -0.241 -36.580 1.00 82.44 154 TRP A O 1
ATOM 1239 N N . LEU A 1 155 ? 31.607 0.155 -34.584 1.00 84.88 155 LEU A N 1
ATOM 1240 C CA . LEU A 1 155 ? 30.431 -0.682 -34.802 1.00 84.88 155 LEU A CA 1
ATOM 1241 C C . LEU A 1 155 ? 29.185 0.197 -34.760 1.00 84.88 155 LEU A C 1
ATOM 1243 O O . LEU A 1 155 ? 28.934 0.854 -33.751 1.00 84.88 155 LEU A O 1
ATOM 1247 N N . LYS A 1 156 ? 28.390 0.192 -35.834 1.00 83.62 156 LYS A N 1
ATOM 1248 C CA . LYS A 1 156 ? 27.049 0.790 -35.826 1.00 83.62 156 LYS A CA 1
ATOM 1249 C C . LYS A 1 156 ? 26.007 -0.302 -35.959 1.00 83.62 156 LYS A C 1
ATOM 1251 O O . LYS A 1 156 ? 25.997 -1.064 -36.926 1.00 83.62 156 LYS A O 1
ATOM 1256 N N . ALA A 1 157 ? 25.110 -0.332 -34.990 1.00 84.69 157 ALA A N 1
ATOM 1257 C CA . ALA A 1 157 ? 23.952 -1.198 -34.979 1.00 84.69 157 ALA A CA 1
ATOM 1258 C C . ALA A 1 157 ? 22.779 -0.446 -34.345 1.00 84.69 157 ALA A C 1
ATOM 1260 O O . ALA A 1 157 ? 22.973 0.416 -33.488 1.00 84.69 157 ALA A O 1
ATOM 1261 N N . ALA A 1 158 ? 21.572 -0.735 -34.822 1.00 84.25 158 ALA A N 1
ATOM 1262 C CA . ALA A 1 158 ? 20.342 -0.112 -34.364 1.00 84.25 158 ALA A CA 1
ATOM 1263 C C . ALA A 1 158 ? 19.308 -1.197 -34.057 1.00 84.25 158 ALA A C 1
ATOM 1265 O O . ALA A 1 158 ? 19.110 -2.137 -34.834 1.00 84.25 158 ALA A O 1
ATOM 1266 N N . TRP A 1 159 ? 18.659 -1.051 -32.906 1.00 83.69 159 TRP A N 1
ATOM 1267 C CA . TRP A 1 159 ? 17.706 -2.012 -32.369 1.00 83.69 159 TRP A CA 1
ATOM 1268 C C . TRP A 1 159 ? 16.476 -1.285 -31.839 1.00 83.69 159 TRP A C 1
ATOM 1270 O O . TRP A 1 159 ? 16.593 -0.230 -31.215 1.00 83.69 159 TRP A O 1
ATOM 1280 N N . GLN A 1 160 ? 15.308 -1.870 -32.073 1.00 85.44 160 GLN A N 1
ATOM 1281 C CA . GLN A 1 160 ? 14.049 -1.462 -31.476 1.00 85.44 160 GLN A CA 1
ATOM 1282 C C . GLN A 1 160 ? 13.781 -2.297 -30.230 1.00 85.44 160 GLN A C 1
ATOM 1284 O O . GLN A 1 160 ? 13.791 -3.530 -30.274 1.00 85.44 160 GLN A O 1
ATOM 1289 N N . PHE A 1 161 ? 13.477 -1.613 -29.131 1.00 82.81 161 PHE A N 1
ATOM 1290 C CA . PHE A 1 161 ? 13.030 -2.239 -27.895 1.00 82.81 161 PHE A CA 1
ATOM 1291 C C . PHE A 1 161 ? 11.638 -1.720 -27.545 1.00 82.81 161 PHE A C 1
ATOM 1293 O O . PHE A 1 161 ? 11.461 -0.535 -27.267 1.00 82.81 161 PHE A O 1
ATOM 1300 N N . ASN A 1 162 ? 10.654 -2.618 -27.525 1.00 86.50 162 ASN A N 1
ATOM 1301 C CA . ASN A 1 162 ? 9.327 -2.313 -27.004 1.00 86.50 162 ASN A CA 1
ATOM 1302 C C . ASN A 1 162 ? 9.337 -2.539 -25.490 1.00 86.50 162 ASN A C 1
ATOM 1304 O O . ASN A 1 162 ? 9.227 -3.670 -25.006 1.00 86.50 162 ASN A O 1
ATOM 1308 N N . VAL A 1 163 ? 9.519 -1.448 -24.747 1.00 85.19 163 VAL A N 1
ATOM 1309 C CA . VAL A 1 163 ? 9.530 -1.452 -23.284 1.00 85.19 163 VAL A CA 1
ATOM 1310 C C . VAL A 1 163 ? 8.217 -0.883 -22.776 1.00 85.19 163 VAL A C 1
ATOM 1312 O O . VAL A 1 163 ? 7.798 0.204 -23.165 1.00 85.19 163 VAL A O 1
ATOM 1315 N N . THR A 1 164 ? 7.582 -1.616 -21.873 1.00 87.06 164 THR A N 1
ATOM 1316 C CA . THR A 1 164 ? 6.379 -1.171 -21.175 1.00 87.06 164 THR A CA 1
ATOM 1317 C C . THR A 1 164 ? 6.657 -1.034 -19.693 1.00 87.06 164 THR A C 1
ATOM 1319 O O . THR A 1 164 ? 7.272 -1.905 -19.078 1.00 87.06 164 THR A O 1
ATOM 1322 N N . LEU A 1 165 ? 6.217 0.087 -19.125 1.00 87.62 165 LEU A N 1
ATOM 1323 C CA . LEU A 1 165 ? 6.323 0.360 -17.703 1.00 87.62 165 LEU A CA 1
ATOM 1324 C C . LEU A 1 165 ? 4.936 0.232 -17.070 1.00 87.62 165 LEU A C 1
ATOM 1326 O O . LEU A 1 165 ? 4.079 1.094 -17.252 1.00 87.62 165 LEU A O 1
ATOM 1330 N N . ASP A 1 166 ? 4.716 -0.856 -16.342 1.00 85.62 166 ASP A N 1
ATOM 1331 C CA . ASP A 1 166 ? 3.471 -1.105 -15.626 1.00 85.62 166 ASP A CA 1
ATOM 1332 C C . ASP A 1 166 ? 3.508 -0.431 -14.242 1.00 85.62 166 ASP A C 1
ATOM 1334 O O . ASP A 1 166 ? 4.267 -0.819 -13.345 1.00 85.62 166 ASP A O 1
ATOM 1338 N N . ASN A 1 167 ? 2.676 0.602 -14.079 1.00 86.31 167 ASN A N 1
ATOM 1339 C CA . ASN A 1 167 ? 2.519 1.376 -12.846 1.00 86.31 167 ASN A CA 1
ATOM 1340 C C . ASN A 1 167 ? 1.251 0.999 -12.053 1.00 86.31 167 ASN A C 1
ATOM 1342 O O . ASN A 1 167 ? 0.889 1.719 -11.127 1.00 86.31 167 ASN A O 1
ATOM 1346 N N . HIS A 1 168 ? 0.564 -0.104 -12.377 1.00 86.12 168 HIS A N 1
ATOM 1347 C CA . HIS A 1 168 ? -0.723 -0.458 -11.755 1.00 86.12 168 HIS A CA 1
ATOM 1348 C C . HIS A 1 168 ? -0.655 -0.606 -10.221 1.00 86.12 168 HIS A C 1
ATOM 1350 O O . HIS A 1 168 ? -1.628 -0.363 -9.514 1.00 86.12 168 HIS A O 1
ATOM 1356 N N . MET A 1 169 ? 0.504 -0.987 -9.675 1.00 81.31 169 MET A N 1
ATOM 1357 C CA . MET A 1 169 ? 0.695 -1.155 -8.226 1.00 81.31 169 MET A CA 1
ATOM 1358 C C . MET A 1 169 ? 0.844 0.165 -7.454 1.00 81.31 169 MET A C 1
ATOM 1360 O O . MET A 1 169 ? 0.854 0.142 -6.221 1.00 81.31 169 MET A O 1
ATOM 1364 N N . ASN A 1 170 ? 0.994 1.293 -8.151 1.00 83.25 170 ASN A N 1
ATOM 1365 C CA . ASN A 1 170 ? 1.134 2.610 -7.547 1.00 83.25 170 ASN A CA 1
ATOM 1366 C C . ASN A 1 170 ? -0.182 3.376 -7.613 1.00 83.25 170 ASN A C 1
ATOM 1368 O O . ASN A 1 170 ? -0.747 3.582 -8.682 1.00 83.25 170 ASN A O 1
ATOM 1372 N N . TYR A 1 171 ? -0.620 3.876 -6.460 1.00 81.75 171 TYR A N 1
ATOM 1373 C CA . TYR A 1 171 ? -1.811 4.722 -6.358 1.00 81.75 171 TYR A CA 1
ATOM 1374 C C . TYR A 1 171 ? -1.570 6.149 -6.863 1.00 81.75 171 TYR A C 1
ATOM 1376 O O . TYR A 1 171 ? -2.514 6.858 -7.201 1.00 81.75 171 TYR A O 1
ATOM 1384 N N . VAL A 1 172 ? -0.306 6.574 -6.918 1.00 82.81 172 VAL A N 1
ATOM 1385 C CA . VAL A 1 172 ? 0.100 7.885 -7.427 1.00 82.81 172 VAL A CA 1
ATOM 1386 C C . VAL A 1 172 ? 0.721 7.710 -8.820 1.00 82.81 172 VAL A C 1
ATOM 1388 O O . VAL A 1 172 ? 1.579 6.835 -8.992 1.00 82.81 172 VAL A O 1
ATOM 1391 N N . PRO A 1 173 ? 0.332 8.528 -9.817 1.00 78.06 173 PRO A N 1
ATOM 1392 C CA . PRO A 1 173 ? 0.960 8.511 -11.132 1.00 78.06 173 PRO A CA 1
ATOM 1393 C C . PRO A 1 173 ? 2.459 8.798 -11.024 1.00 78.06 173 PRO A C 1
ATOM 1395 O O . PRO A 1 173 ? 2.868 9.826 -10.482 1.00 78.06 173 PRO A O 1
ATOM 1398 N N . THR A 1 174 ? 3.288 7.900 -11.549 1.00 80.44 174 THR A N 1
ATOM 1399 C CA . THR A 1 174 ? 4.729 8.135 -11.648 1.00 80.44 174 THR A CA 1
ATOM 1400 C C . THR A 1 174 ? 5.015 8.970 -12.893 1.00 80.44 174 THR A C 1
ATOM 1402 O O . THR A 1 174 ? 4.582 8.644 -13.997 1.00 80.44 174 THR A O 1
ATOM 1405 N N . ARG A 1 175 ? 5.726 10.090 -12.725 1.00 82.75 175 ARG A N 1
ATOM 1406 C CA . ARG A 1 175 ? 6.175 10.928 -13.843 1.00 82.75 175 ARG A CA 1
ATOM 1407 C C . ARG A 1 175 ? 7.628 10.596 -14.149 1.00 82.75 175 ARG A C 1
ATOM 1409 O O . ARG A 1 175 ? 8.503 10.870 -13.333 1.00 82.75 175 ARG A O 1
ATOM 1416 N N . ILE A 1 176 ? 7.876 10.035 -15.325 1.00 82.12 176 ILE A N 1
ATOM 1417 C CA . ILE A 1 176 ? 9.234 9.789 -15.813 1.00 82.12 176 ILE A CA 1
ATOM 1418 C C . ILE A 1 176 ? 9.784 11.112 -16.350 1.00 82.12 176 ILE A C 1
ATOM 1420 O O . ILE A 1 176 ? 9.123 11.775 -17.149 1.00 82.12 176 ILE A O 1
ATOM 1424 N N . GLN A 1 177 ? 10.958 11.520 -15.872 1.00 86.12 177 GLN A N 1
ATOM 1425 C CA . GLN A 1 177 ? 11.631 12.746 -16.317 1.00 86.12 177 GLN A CA 1
ATOM 1426 C C . GLN A 1 177 ? 12.744 12.444 -17.321 1.00 86.12 177 GLN A C 1
ATOM 1428 O O . GLN A 1 177 ? 12.893 13.166 -18.299 1.00 86.12 177 GLN A O 1
ATOM 1433 N N . GLU A 1 178 ? 13.478 11.355 -17.098 1.00 88.50 178 GLU A N 1
ATOM 1434 C CA . GLU A 1 178 ? 14.618 10.953 -17.912 1.00 88.50 178 GLU A CA 1
ATOM 1435 C C . GLU A 1 178 ? 14.732 9.424 -17.916 1.00 88.50 178 GLU A C 1
ATOM 1437 O O . GLU A 1 178 ? 14.451 8.771 -16.906 1.00 88.50 178 GLU A O 1
ATOM 1442 N N . ILE A 1 179 ? 15.117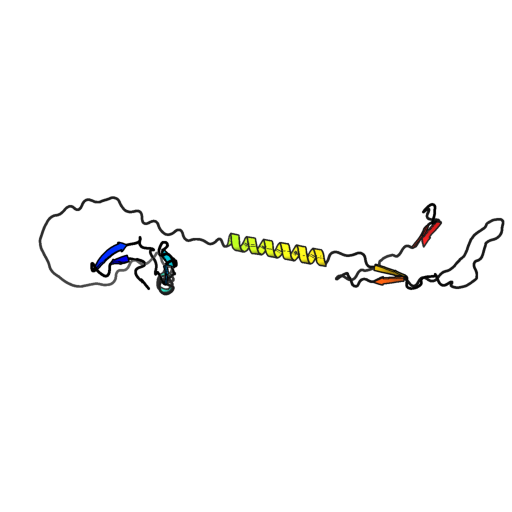 8.855 -19.059 1.00 85.12 179 ILE A N 1
ATOM 1443 C CA . ILE A 1 179 ? 15.422 7.432 -19.217 1.00 85.12 179 ILE A CA 1
ATOM 1444 C C . ILE A 1 179 ? 16.835 7.352 -19.777 1.00 85.12 179 ILE A C 1
ATOM 1446 O O . ILE A 1 179 ? 17.072 7.803 -20.892 1.00 85.12 179 ILE A O 1
ATOM 1450 N N . GLN A 1 180 ? 17.746 6.762 -19.008 1.00 89.19 180 GLN A N 1
ATOM 1451 C CA . GLN A 1 180 ? 19.114 6.497 -19.442 1.00 89.19 180 GLN A CA 1
ATOM 1452 C C . GLN A 1 180 ? 19.269 5.011 -19.739 1.00 89.19 180 GLN A C 1
ATOM 1454 O O . GLN A 1 180 ? 18.853 4.158 -18.948 1.00 89.19 180 GLN A O 1
ATOM 1459 N N . VAL A 1 181 ? 19.889 4.699 -20.872 1.00 86.12 181 VAL A N 1
ATOM 1460 C CA . VAL A 1 181 ? 20.214 3.323 -21.260 1.00 86.12 181 VAL A CA 1
ATOM 1461 C C . VAL A 1 181 ? 21.722 3.159 -21.182 1.00 86.12 181 VAL A C 1
ATOM 1463 O O . VAL A 1 181 ? 22.461 3.985 -21.705 1.00 86.12 181 VAL A O 1
ATOM 1466 N N . ILE A 1 182 ? 22.188 2.096 -20.523 1.00 90.81 182 ILE A N 1
ATOM 1467 C CA . ILE A 1 182 ? 23.615 1.783 -20.384 1.00 90.81 182 ILE A CA 1
ATOM 1468 C C . ILE A 1 182 ? 23.833 0.346 -20.837 1.00 90.81 182 ILE A C 1
ATOM 1470 O O . ILE A 1 182 ? 23.255 -0.585 -20.274 1.00 90.81 182 ILE A O 1
ATOM 1474 N N . LEU A 1 183 ? 24.695 0.164 -21.832 1.00 87.44 183 LEU A N 1
ATOM 1475 C CA . LEU A 1 183 ? 25.124 -1.146 -22.289 1.00 87.44 183 LEU A CA 1
ATOM 1476 C C . LEU A 1 183 ? 26.379 -1.545 -21.523 1.00 87.44 183 LEU A C 1
ATOM 1478 O O . LEU A 1 183 ? 27.355 -0.793 -21.476 1.00 87.44 183 LEU A O 1
ATOM 1482 N N . LYS A 1 184 ? 26.340 -2.736 -20.928 1.00 92.50 184 LYS A N 1
ATOM 1483 C CA . LYS A 1 184 ? 27.446 -3.319 -20.173 1.00 92.50 184 LYS A CA 1
ATOM 1484 C C . LYS A 1 184 ? 27.866 -4.631 -20.800 1.00 92.50 184 LYS A C 1
ATOM 1486 O O . LYS A 1 184 ? 27.022 -5.393 -21.270 1.00 92.50 184 LYS A O 1
ATOM 1491 N N . ASP A 1 185 ? 29.165 -4.880 -20.787 1.00 92.00 185 ASP A N 1
ATOM 1492 C CA . ASP A 1 185 ? 29.703 -6.185 -21.134 1.00 92.00 185 ASP A CA 1
ATOM 1493 C C . ASP A 1 185 ? 29.216 -7.243 -20.130 1.00 92.00 185 ASP A C 1
ATOM 1495 O O . ASP A 1 185 ? 29.089 -6.965 -18.936 1.00 92.00 185 ASP A O 1
ATOM 1499 N N . ARG A 1 186 ? 28.904 -8.451 -20.606 1.00 90.12 186 ARG A N 1
ATOM 1500 C CA . ARG A 1 186 ? 28.279 -9.487 -19.769 1.00 90.12 186 ARG A CA 1
ATOM 1501 C C . ARG A 1 186 ? 29.234 -10.021 -18.705 1.00 90.12 186 ARG A C 1
ATOM 1503 O O . ARG A 1 186 ? 28.797 -10.278 -17.584 1.00 90.12 186 ARG A O 1
ATOM 1510 N N . ASP A 1 187 ? 30.502 -10.186 -19.064 1.00 94.19 187 ASP A N 1
ATOM 1511 C CA . ASP A 1 187 ? 31.480 -10.889 -18.236 1.00 94.19 187 ASP A CA 1
ATOM 1512 C C . ASP A 1 187 ? 32.208 -9.920 -17.299 1.00 94.19 187 ASP A C 1
ATOM 1514 O O . ASP A 1 187 ? 32.435 -10.221 -16.129 1.00 94.19 187 ASP A O 1
ATOM 1518 N N . THR A 1 188 ? 32.526 -8.721 -17.788 1.00 92.75 188 THR A N 1
ATOM 1519 C CA . THR A 1 188 ? 33.242 -7.692 -17.018 1.00 92.75 188 THR A CA 1
ATOM 1520 C C . THR A 1 188 ? 32.319 -6.675 -16.347 1.00 92.75 188 THR A C 1
ATOM 1522 O O . THR A 1 188 ? 32.776 -5.908 -15.498 1.00 92.75 188 THR A O 1
ATOM 1525 N N . LEU A 1 189 ? 31.031 -6.636 -16.723 1.00 91.88 189 LEU A N 1
ATOM 1526 C CA . LEU A 1 189 ? 30.045 -5.628 -16.301 1.00 91.88 189 LEU A CA 1
ATOM 1527 C C . LEU A 1 189 ? 30.478 -4.176 -16.580 1.00 91.88 189 LEU A C 1
ATOM 1529 O O . LEU A 1 189 ? 29.882 -3.235 -16.044 1.00 91.88 189 LEU A O 1
ATOM 1533 N N . GLN A 1 190 ? 31.488 -3.980 -17.434 1.00 94.50 190 GLN A N 1
ATOM 1534 C CA . GLN A 1 190 ? 31.999 -2.665 -17.799 1.00 94.50 190 GLN A CA 1
ATOM 1535 C C . GLN A 1 190 ? 31.039 -1.981 -18.780 1.00 94.50 190 GLN A C 1
ATOM 1537 O O . GLN A 1 190 ? 30.662 -2.591 -19.786 1.00 94.50 190 GLN A O 1
ATOM 1542 N N . PRO A 1 191 ? 30.619 -0.731 -18.513 1.00 91.50 191 PRO A N 1
ATOM 1543 C CA . PRO A 1 191 ? 29.795 0.022 -19.442 1.00 91.50 191 PRO A CA 1
ATOM 1544 C C . PRO A 1 191 ? 30.619 0.433 -20.666 1.00 91.50 191 PRO A C 1
ATOM 1546 O O . PRO A 1 191 ? 31.707 0.984 -20.521 1.00 91.50 191 PRO A O 1
ATOM 1549 N N . PHE A 1 192 ? 30.094 0.192 -21.866 1.00 88.56 192 PHE A N 1
ATOM 1550 C CA . PHE A 1 192 ? 30.780 0.536 -23.120 1.00 88.56 192 PHE A CA 1
ATOM 1551 C C . PHE A 1 192 ? 29.969 1.462 -24.032 1.00 88.56 192 PHE A C 1
ATOM 1553 O O . PHE A 1 192 ? 30.519 2.024 -24.975 1.00 88.56 192 PHE A O 1
ATOM 1560 N N . ALA A 1 193 ? 28.674 1.637 -23.764 1.00 83.81 193 ALA A N 1
ATOM 1561 C CA . ALA A 1 193 ? 27.834 2.595 -24.469 1.00 83.81 193 ALA A CA 1
ATOM 1562 C C . ALA A 1 193 ? 26.706 3.099 -23.562 1.00 83.81 193 ALA A C 1
ATOM 1564 O O . ALA A 1 193 ? 26.249 2.385 -22.666 1.00 83.81 193 ALA A O 1
ATOM 1565 N N . TRP A 1 194 ? 26.262 4.327 -23.804 1.00 87.81 194 TRP A N 1
ATOM 1566 C CA . TRP A 1 194 ? 25.143 4.965 -23.116 1.00 87.81 194 TRP A CA 1
ATOM 1567 C C . TRP A 1 194 ? 24.403 5.911 -24.069 1.00 87.81 194 TRP A C 1
ATOM 1569 O O . TRP A 1 194 ? 24.973 6.332 -25.079 1.00 87.81 194 TRP A O 1
ATOM 1579 N N . SER A 1 195 ? 23.144 6.223 -23.757 1.00 79.00 195 SER A N 1
ATOM 1580 C CA . SER A 1 195 ? 22.299 7.178 -24.493 1.00 79.00 195 SER A CA 1
ATOM 1581 C C . SER A 1 195 ? 21.661 8.192 -23.564 1.00 79.00 195 SER A C 1
ATOM 1583 O O . SER A 1 195 ? 21.162 7.723 -22.511 1.00 79.00 195 SER A O 1
#

Organism: Rhizopus stolonifer (NCBI:txid4846)

pLDDT: mean 72.64, std 20.28, range [26.89, 96.81]

Secondary structure (DSSP, 8-state):
-BTTS--EEE-TTT--EEEEPPP-SS-B--EEE-TTSS-EEE-----TTTHHHHT------S---------------------------------------HHHHHHHHHHHHHHHHHHHHHHHSPPPPEEEES-SSPEE-SSPPEEPPTTS--EE--EE--EEEE-TT-SS---------EEE-TTT--EEEE-

InterPro domains:
  IPR015943 WD40/YVTN repeat-like-containing domain superfamily [G3DSA:2.130.10.10] (1-76)

Foldseek 3Di:
DAQQQKDWDADPVVRDTDDIDPRPVGDWPDKDADPVRPDIDTDGDDDPVVVVVVVPPPPDDPDDDDDDDDDDDDDDDDDDDDDDDDDDDDPPPDPPPPPVDPVVVVVVVVVVVVVVVVVVCVQQPQDQWDKDWPDPDWAWDDDPFDWDDPVDTDTDTGTDIDIDTHRVSHPDDDDDDDDKDFDADPPPRHTDDID